Protein AF-A0A2E7EDQ2-F1 (afdb_monomer_lite)

Structure (mmCIF, N/CA/C/O backbone):
data_AF-A0A2E7EDQ2-F1
#
_entry.id   AF-A0A2E7EDQ2-F1
#
loop_
_atom_site.group_PDB
_atom_site.id
_atom_site.type_symbol
_atom_site.label_atom_id
_atom_site.label_alt_id
_atom_site.label_comp_id
_atom_site.label_asym_id
_atom_site.label_entity_id
_atom_site.label_seq_id
_atom_site.pdbx_PDB_ins_code
_atom_site.Cartn_x
_atom_site.Cartn_y
_atom_site.Cartn_z
_atom_site.occupancy
_atom_site.B_iso_or_equiv
_atom_site.auth_seq_id
_atom_site.auth_comp_id
_atom_site.auth_asym_id
_atom_site.auth_atom_id
_atom_site.pdbx_PDB_model_num
ATOM 1 N N . MET A 1 1 ? 0.130 -4.127 -30.422 1.00 39.84 1 MET A N 1
ATOM 2 C CA . MET A 1 1 ? -0.597 -5.068 -29.544 1.00 39.84 1 MET A CA 1
ATOM 3 C C . MET A 1 1 ? -0.584 -4.460 -28.140 1.00 39.84 1 MET A C 1
ATOM 5 O O . MET A 1 1 ? -0.046 -5.067 -27.242 1.00 39.84 1 MET A O 1
ATOM 9 N N . ASP A 1 2 ? -1.095 -3.245 -27.905 1.00 38.38 2 ASP A N 1
ATOM 10 C CA . ASP A 1 2 ? -0.454 -2.428 -26.844 1.00 38.38 2 ASP A CA 1
ATOM 11 C C . ASP A 1 2 ? -1.424 -1.811 -25.832 1.00 38.38 2 ASP A C 1
ATOM 13 O O . ASP A 1 2 ? -1.258 -0.671 -25.424 1.00 38.38 2 ASP A O 1
ATOM 17 N N . ASN A 1 3 ? -2.432 -2.569 -25.394 1.00 44.88 3 ASN A N 1
ATOM 18 C CA . ASN A 1 3 ? -3.259 -2.176 -24.244 1.00 44.88 3 ASN A CA 1
ATOM 19 C C . ASN A 1 3 ? -2.978 -3.065 -23.025 1.00 44.88 3 ASN A C 1
ATOM 21 O O . ASN A 1 3 ? -3.905 -3.479 -22.331 1.00 44.88 3 ASN A O 1
ATOM 25 N N . VAL A 1 4 ? -1.707 -3.397 -22.785 1.00 58.19 4 VAL A N 1
ATOM 26 C CA . VAL A 1 4 ? -1.287 -4.082 -21.558 1.00 58.19 4 VAL A CA 1
ATOM 27 C C . VAL A 1 4 ? -0.674 -3.036 -20.643 1.00 58.19 4 VAL A C 1
ATOM 29 O O . VAL A 1 4 ? 0.307 -2.391 -20.996 1.00 58.19 4 VAL A O 1
ATOM 32 N N . SER A 1 5 ? -1.273 -2.852 -19.473 1.00 61.97 5 SER A N 1
ATOM 33 C CA . SER A 1 5 ? -0.641 -2.112 -18.386 1.00 61.97 5 SER A CA 1
ATOM 34 C C . SER A 1 5 ? -0.244 -3.096 -17.301 1.00 61.97 5 SER A C 1
ATOM 36 O O . SER A 1 5 ? -0.998 -4.033 -17.014 1.00 61.97 5 SER A O 1
ATOM 38 N N . ALA A 1 6 ? 0.948 -2.896 -16.749 1.00 66.25 6 ALA A N 1
ATOM 39 C CA . ALA A 1 6 ? 1.543 -3.781 -15.770 1.00 66.25 6 ALA A CA 1
ATOM 40 C C . ALA A 1 6 ? 1.902 -3.029 -14.485 1.00 66.25 6 ALA A C 1
ATOM 42 O O . ALA A 1 6 ? 2.270 -1.856 -14.525 1.00 66.25 6 ALA A O 1
ATOM 43 N N . GLY A 1 7 ? 1.781 -3.726 -13.361 1.00 68.12 7 GLY A N 1
ATOM 44 C CA . GLY A 1 7 ? 2.287 -3.326 -12.056 1.00 68.12 7 GLY A CA 1
ATOM 45 C C . GLY A 1 7 ? 3.075 -4.481 -11.451 1.00 68.12 7 GLY A C 1
ATOM 46 O O . GLY A 1 7 ? 2.777 -5.647 -11.714 1.00 68.12 7 GLY A O 1
ATOM 47 N N . CYS A 1 8 ? 4.087 -4.164 -10.659 1.00 69.81 8 CYS A N 1
ATOM 48 C CA . CYS A 1 8 ? 4.994 -5.148 -10.088 1.00 69.81 8 CYS A CA 1
ATOM 49 C C . CYS A 1 8 ? 5.431 -4.730 -8.687 1.00 69.81 8 CYS A C 1
ATOM 51 O O . CYS A 1 8 ? 5.572 -3.539 -8.414 1.00 69.81 8 CYS A O 1
ATOM 53 N N . ASP A 1 9 ? 5.664 -5.717 -7.831 1.00 71.94 9 ASP A N 1
ATOM 54 C CA . ASP A 1 9 ? 6.165 -5.529 -6.470 1.00 71.94 9 ASP A CA 1
ATOM 55 C C . ASP A 1 9 ? 7.165 -6.638 -6.134 1.00 71.94 9 ASP A C 1
ATOM 57 O O . ASP A 1 9 ? 6.968 -7.791 -6.525 1.00 71.94 9 ASP A O 1
ATOM 61 N N . SER A 1 10 ? 8.244 -6.289 -5.438 1.00 66.69 10 SER A N 1
ATOM 62 C CA . SER A 1 10 ? 9.237 -7.253 -4.955 1.00 66.69 10 SER A CA 1
ATOM 63 C C . SER A 1 10 ? 8.867 -7.740 -3.558 1.00 66.69 10 SER A C 1
ATOM 65 O O . SER A 1 10 ? 8.289 -6.989 -2.772 1.00 66.69 10 SER A O 1
ATOM 67 N N . GLN A 1 11 ? 9.275 -8.954 -3.195 1.00 70.81 11 GLN A N 1
ATOM 68 C CA . GLN A 1 11 ? 9.081 -9.455 -1.833 1.00 70.81 11 GLN A CA 1
ATOM 69 C C . GLN A 1 11 ? 9.739 -8.599 -0.732 1.00 70.81 11 GLN A C 1
ATOM 71 O O . GLN A 1 11 ? 10.487 -7.640 -0.955 1.00 70.81 11 GLN A O 1
ATOM 76 N N . TRP A 1 12 ? 9.401 -8.927 0.513 1.00 72.94 12 TRP A N 1
ATOM 77 C CA . TRP A 1 12 ? 10.099 -8.415 1.681 1.00 72.94 12 TRP A CA 1
ATOM 78 C C . TRP A 1 12 ? 11.512 -8.987 1.762 1.00 72.94 12 TRP A C 1
ATOM 80 O O . TRP A 1 12 ? 11.703 -10.174 1.513 1.00 72.94 12 TRP A O 1
ATOM 90 N N . SER A 1 13 ? 12.470 -8.151 2.163 1.00 67.31 13 SER A N 1
ATOM 91 C CA . SER A 1 13 ? 13.864 -8.549 2.342 1.00 67.31 13 SER A CA 1
ATOM 92 C C . SER A 1 13 ? 14.404 -8.025 3.669 1.00 67.31 13 SER A C 1
ATOM 94 O O . SER A 1 13 ? 13.994 -6.959 4.132 1.00 67.31 13 SER A O 1
ATOM 96 N N . ASP A 1 14 ? 15.317 -8.767 4.294 1.00 67.12 14 ASP A N 1
ATOM 97 C CA . ASP A 1 14 ? 16.007 -8.324 5.501 1.00 67.12 14 ASP A CA 1
ATOM 98 C C . ASP A 1 14 ? 17.109 -7.274 5.216 1.00 67.12 14 ASP A C 1
ATOM 100 O O . ASP A 1 14 ? 17.300 -6.833 4.082 1.00 67.12 14 ASP A O 1
ATOM 104 N N . VAL A 1 15 ? 17.841 -6.836 6.252 1.00 61.94 15 VAL A N 1
ATOM 105 C CA . VAL A 1 15 ? 18.931 -5.843 6.107 1.00 61.94 15 VAL A CA 1
ATOM 106 C C . VAL A 1 15 ? 20.093 -6.344 5.249 1.00 61.94 15 VAL A C 1
ATOM 108 O O . VAL A 1 15 ? 20.904 -5.543 4.792 1.00 61.94 15 VAL A O 1
ATOM 111 N N . GLU A 1 16 ? 20.191 -7.659 5.060 1.00 63.66 16 GLU A N 1
ATOM 112 C CA . GLU A 1 16 ? 21.197 -8.327 4.239 1.00 63.66 16 GLU A CA 1
ATOM 113 C C . GLU A 1 16 ? 20.655 -8.654 2.835 1.00 63.66 16 GLU A C 1
ATOM 115 O O . GLU A 1 16 ? 21.359 -9.285 2.047 1.00 63.66 16 GLU A O 1
ATOM 120 N N . GLY A 1 17 ? 19.419 -8.243 2.518 1.00 62.56 17 GLY A N 1
ATOM 121 C CA . GLY A 1 17 ? 18.758 -8.499 1.238 1.00 62.56 17 GLY A CA 1
ATOM 122 C C . GLY A 1 17 ? 18.129 -9.892 1.118 1.00 62.56 17 GLY A C 1
ATOM 123 O O . GLY A 1 17 ? 17.744 -10.290 0.019 1.00 62.56 17 GLY A O 1
ATOM 124 N N . LYS A 1 18 ? 18.013 -10.665 2.209 1.00 67.88 18 LYS A N 1
ATOM 125 C CA . LYS A 1 18 ? 17.436 -12.020 2.157 1.00 67.88 18 LYS A CA 1
ATOM 126 C C . LYS A 1 18 ? 15.908 -11.980 2.181 1.00 67.88 18 LYS A C 1
ATOM 128 O O . LYS A 1 18 ? 15.366 -11.273 3.029 1.00 67.88 18 LYS A O 1
ATOM 133 N N . PRO A 1 19 ? 15.213 -12.774 1.345 1.00 69.31 19 PRO A N 1
ATOM 134 C CA . PRO A 1 19 ? 13.755 -12.838 1.351 1.00 69.31 19 PRO A CA 1
ATOM 135 C C . PRO A 1 19 ? 13.188 -13.228 2.719 1.00 69.31 19 PRO A C 1
ATOM 137 O O . PRO A 1 19 ? 13.702 -14.135 3.379 1.00 69.31 19 PRO A O 1
ATOM 140 N N . ILE A 1 20 ? 12.105 -12.565 3.119 1.00 71.94 20 ILE A N 1
ATOM 141 C CA . ILE A 1 20 ? 11.327 -12.891 4.318 1.00 71.94 20 ILE A CA 1
ATOM 142 C C . ILE A 1 20 ? 9.830 -12.916 3.988 1.00 71.94 20 ILE A C 1
ATOM 144 O O . ILE A 1 20 ? 9.362 -12.202 3.105 1.00 71.94 20 ILE A O 1
ATOM 148 N N . GLU A 1 21 ? 9.064 -13.702 4.741 1.00 73.69 21 GLU A N 1
ATOM 149 C CA . GLU A 1 21 ? 7.603 -13.775 4.625 1.00 73.69 21 GLU A CA 1
ATOM 150 C C . GLU A 1 21 ? 6.960 -13.191 5.889 1.00 73.69 21 GLU A C 1
ATOM 152 O O . GLU A 1 21 ? 6.765 -13.906 6.878 1.00 73.69 21 GLU A O 1
ATOM 157 N N . PRO A 1 22 ? 6.669 -11.880 5.928 1.00 73.81 22 PRO A N 1
ATOM 158 C CA . PRO A 1 22 ? 5.951 -11.317 7.053 1.00 73.81 22 PRO A CA 1
ATOM 159 C C . PRO A 1 22 ? 4.460 -11.664 6.973 1.00 73.81 22 PRO A C 1
ATOM 161 O O . PRO A 1 22 ? 3.938 -11.967 5.900 1.00 73.81 22 PRO A O 1
ATOM 164 N N . PRO A 1 23 ? 3.736 -11.547 8.098 1.00 77.00 23 PRO A N 1
ATOM 165 C CA . PRO A 1 23 ? 2.313 -11.867 8.147 1.00 77.00 23 PRO A CA 1
ATOM 166 C C . PRO A 1 23 ? 1.434 -11.004 7.234 1.00 77.00 23 PRO A C 1
ATOM 168 O O . PRO A 1 23 ? 0.366 -11.448 6.836 1.00 77.00 23 PRO A O 1
ATOM 171 N N . ILE A 1 24 ? 1.862 -9.775 6.918 1.00 84.38 24 ILE A N 1
ATOM 172 C CA . ILE A 1 24 ? 1.136 -8.844 6.044 1.00 84.38 24 ILE A CA 1
ATOM 173 C C . ILE A 1 24 ? 2.003 -8.485 4.832 1.00 84.38 24 ILE A C 1
ATOM 175 O O . ILE A 1 24 ? 3.150 -8.058 4.969 1.00 84.38 24 ILE A O 1
ATOM 179 N N . ASN A 1 25 ? 1.445 -8.634 3.630 1.00 82.06 25 ASN A N 1
ATOM 180 C CA . ASN A 1 25 ? 2.138 -8.363 2.368 1.00 82.06 25 ASN A CA 1
ATOM 181 C C . ASN A 1 25 ? 2.344 -6.855 2.102 1.00 82.06 25 ASN A C 1
ATOM 183 O O . ASN A 1 25 ? 1.566 -6.020 2.568 1.00 82.06 25 ASN A O 1
ATOM 187 N N . LYS A 1 26 ? 3.338 -6.505 1.261 1.00 81.06 26 LYS A N 1
ATOM 188 C CA . LYS A 1 26 ? 3.565 -5.137 0.719 1.00 81.06 26 LYS A CA 1
ATOM 189 C C . LYS A 1 26 ? 2.512 -4.697 -0.299 1.00 81.06 26 LYS A C 1
ATOM 191 O O . LYS A 1 26 ? 2.636 -3.647 -0.922 1.00 81.06 26 LYS A O 1
ATOM 196 N N . TYR A 1 27 ? 1.448 -5.465 -0.465 1.00 87.31 27 TYR A N 1
ATOM 197 C CA . TYR A 1 27 ? 0.351 -5.124 -1.344 1.00 87.31 27 TYR A CA 1
ATOM 198 C C . TYR A 1 27 ? -0.984 -5.437 -0.683 1.00 87.31 27 TYR A C 1
ATOM 200 O O . TYR A 1 27 ? -1.097 -6.324 0.161 1.00 87.31 27 TYR A O 1
ATOM 208 N N . LEU A 1 28 ? -2.009 -4.718 -1.122 1.00 89.56 28 LEU A N 1
ATOM 209 C CA . LEU A 1 28 ? -3.400 -4.991 -0.804 1.00 89.56 28 LEU A CA 1
ATOM 210 C C . LEU A 1 28 ? -4.148 -5.188 -2.117 1.00 89.56 28 LEU A C 1
ATOM 212 O O . LEU A 1 28 ? -4.418 -4.223 -2.837 1.00 89.56 28 LEU A O 1
ATOM 216 N N . PHE A 1 29 ? -4.456 -6.443 -2.435 1.00 88.75 29 PHE A N 1
ATOM 217 C CA . PHE A 1 29 ? -5.255 -6.798 -3.599 1.00 88.75 29 PHE A CA 1
ATOM 218 C C . PHE A 1 29 ? -6.689 -7.085 -3.163 1.00 88.75 29 PHE A C 1
ATOM 220 O O . PHE A 1 29 ? -6.936 -7.944 -2.327 1.00 88.75 29 PHE A O 1
ATOM 227 N N . ILE A 1 30 ? -7.631 -6.326 -3.704 1.00 86.25 30 ILE A N 1
ATOM 228 C CA . ILE A 1 30 ? -9.063 -6.455 -3.455 1.00 86.25 30 ILE A CA 1
ATOM 229 C C . ILE A 1 30 ? -9.688 -6.720 -4.820 1.00 86.25 30 ILE A C 1
ATOM 231 O O . ILE A 1 30 ? -9.829 -5.796 -5.620 1.00 86.25 30 ILE A O 1
ATOM 235 N N . ASP A 1 31 ? -10.023 -7.972 -5.113 1.00 78.19 31 ASP A N 1
ATOM 236 C CA . ASP A 1 31 ? -10.634 -8.371 -6.387 1.00 78.19 31 ASP A CA 1
ATOM 237 C C . ASP A 1 31 ? -12.174 -8.400 -6.354 1.00 78.19 31 ASP A C 1
ATOM 239 O O . ASP A 1 31 ? -12.811 -8.472 -7.407 1.00 78.19 31 ASP A O 1
ATOM 243 N N . GLY A 1 32 ? -12.785 -8.260 -5.173 1.00 66.50 32 GLY A N 1
ATOM 244 C CA . GLY A 1 32 ? -14.233 -8.285 -4.997 1.00 66.50 32 GLY A CA 1
ATOM 245 C C . GLY A 1 32 ? -14.702 -7.912 -3.588 1.00 66.50 32 GLY A C 1
ATOM 246 O O . GLY A 1 32 ? -13.992 -7.268 -2.816 1.00 66.50 32 GLY A O 1
ATOM 247 N N . PHE A 1 33 ? -15.943 -8.289 -3.269 1.00 55.94 33 PHE A N 1
ATOM 248 C CA . PHE A 1 33 ? -16.515 -8.108 -1.935 1.00 55.94 33 PHE A CA 1
ATOM 249 C C . PHE A 1 33 ? -15.942 -9.146 -0.972 1.00 55.94 33 PHE A C 1
ATOM 251 O O . PHE A 1 33 ? -16.135 -10.340 -1.177 1.00 55.94 33 PHE A O 1
ATOM 258 N N . VAL A 1 34 ? -15.327 -8.683 0.110 1.00 54.81 34 VAL A N 1
ATOM 259 C CA . VAL A 1 34 ? -15.143 -9.489 1.323 1.00 54.81 34 VAL A CA 1
ATOM 260 C C . VAL A 1 34 ? -16.394 -9.297 2.177 1.00 54.81 34 VAL A C 1
ATOM 262 O O . VAL A 1 34 ? -16.913 -8.179 2.252 1.00 54.81 34 VAL A O 1
ATOM 265 N N . ASP A 1 35 ? -16.932 -10.363 2.767 1.00 48.06 35 ASP A N 1
ATOM 266 C CA . ASP A 1 35 ? -18.237 -10.335 3.437 1.00 48.06 35 ASP A CA 1
ATOM 267 C C . ASP A 1 35 ? -18.302 -9.237 4.519 1.00 48.06 35 ASP A C 1
ATOM 269 O O . ASP A 1 35 ? -17.649 -9.281 5.559 1.00 48.06 35 ASP A O 1
ATOM 273 N N . GLY A 1 36 ? -19.102 -8.198 4.253 1.00 55.38 36 GLY A N 1
ATOM 274 C CA . GLY A 1 36 ? -19.258 -7.025 5.123 1.00 55.38 36 GLY A CA 1
ATOM 275 C C . GLY A 1 36 ? -18.341 -5.831 4.825 1.00 55.38 36 GLY A C 1
ATOM 276 O O . GLY A 1 36 ? -18.604 -4.741 5.339 1.00 55.38 36 GLY A O 1
ATOM 277 N N . LEU A 1 37 ? -17.345 -5.976 3.948 1.00 59.75 37 LEU A N 1
ATOM 278 C CA . LEU A 1 37 ? -16.434 -4.912 3.517 1.00 59.75 37 LEU A CA 1
ATOM 279 C C . LEU A 1 37 ? -16.800 -4.405 2.123 1.00 59.75 37 LEU A C 1
ATOM 281 O O . LEU A 1 37 ? -16.668 -5.074 1.102 1.00 59.75 37 LEU A O 1
ATOM 285 N N . LYS A 1 38 ? -17.274 -3.163 2.089 1.00 60.94 38 LYS A N 1
ATOM 286 C CA . LYS A 1 38 ? -17.756 -2.481 0.886 1.00 60.94 38 LYS A CA 1
ATOM 287 C C . LYS A 1 38 ? -16.675 -1.554 0.314 1.00 60.94 38 LYS A C 1
ATOM 289 O O . LYS A 1 38 ? -16.749 -0.341 0.473 1.00 60.94 38 LYS A O 1
ATOM 294 N N . VAL A 1 39 ? -15.655 -2.129 -0.316 1.00 71.25 39 VAL A N 1
ATOM 295 C CA . VAL A 1 39 ? -14.507 -1.414 -0.913 1.00 71.25 39 VAL A CA 1
ATOM 296 C C . VAL A 1 39 ? -14.492 -1.567 -2.439 1.00 71.25 39 VAL A C 1
ATOM 298 O O . VAL A 1 39 ? -15.027 -2.539 -2.964 1.00 71.25 39 VAL A O 1
ATOM 301 N N . LEU A 1 40 ? -13.926 -0.592 -3.169 1.00 76.62 40 LEU A N 1
ATOM 302 C CA . LEU A 1 40 ? -13.732 -0.740 -4.621 1.00 76.62 40 LEU A CA 1
ATOM 303 C C . LEU A 1 40 ? -12.682 -1.825 -4.894 1.00 76.62 40 LEU A C 1
ATOM 305 O O . LEU A 1 40 ? -11.664 -1.830 -4.193 1.00 76.62 40 LEU A O 1
ATOM 309 N N . PRO A 1 41 ? -12.863 -2.650 -5.942 1.00 82.81 41 PRO A N 1
ATOM 310 C CA . PRO A 1 41 ? -11.805 -3.515 -6.433 1.00 82.81 41 PRO A CA 1
ATOM 311 C C . PRO A 1 41 ? -10.563 -2.696 -6.791 1.00 82.81 41 PRO A C 1
ATOM 313 O O . PRO A 1 41 ? -10.609 -1.772 -7.615 1.00 82.81 41 PRO A O 1
ATOM 316 N N . SER A 1 42 ? -9.448 -3.006 -6.144 1.00 87.38 42 SER A N 1
ATOM 317 C CA . SER A 1 42 ? -8.214 -2.234 -6.249 1.00 87.38 42 SER A CA 1
ATOM 318 C C . SER A 1 42 ? -6.992 -3.097 -5.994 1.00 87.38 42 SER A C 1
ATOM 320 O O . SER A 1 42 ? -7.038 -3.996 -5.160 1.00 87.38 42 SER A O 1
ATOM 322 N N . LEU A 1 43 ? -5.883 -2.754 -6.634 1.00 88.31 43 LEU A N 1
ATOM 323 C CA . LEU A 1 43 ? -4.556 -3.210 -6.247 1.00 88.31 43 LEU A CA 1
ATOM 324 C C . LEU A 1 43 ? -3.784 -2.017 -5.695 1.00 88.31 43 LEU A C 1
ATOM 326 O O . LEU A 1 43 ? -3.581 -1.051 -6.423 1.00 88.31 43 LEU A O 1
ATOM 330 N N . THR A 1 44 ? -3.341 -2.088 -4.445 1.00 89.25 44 THR A N 1
ATOM 331 C CA . THR A 1 44 ? -2.409 -1.106 -3.884 1.00 89.25 44 THR A CA 1
ATOM 332 C C . THR A 1 44 ? -1.065 -1.765 -3.631 1.00 89.25 44 THR A C 1
ATOM 334 O O . THR A 1 44 ? -1.018 -2.782 -2.947 1.00 89.25 44 THR A O 1
ATOM 337 N N . LEU A 1 45 ? 0.004 -1.189 -4.173 1.00 87.31 45 LEU A N 1
ATOM 338 C CA . LEU A 1 45 ? 1.390 -1.592 -3.942 1.00 87.31 45 LEU A CA 1
ATOM 339 C C . LEU A 1 45 ? 2.043 -0.559 -3.024 1.00 87.31 45 LEU A C 1
ATOM 341 O O . LEU A 1 45 ? 1.877 0.643 -3.252 1.00 87.31 45 LEU A O 1
ATOM 345 N N . TYR A 1 46 ? 2.750 -1.020 -1.997 1.00 85.19 46 TYR A N 1
ATOM 346 C CA . TYR A 1 46 ? 3.323 -0.185 -0.947 1.00 85.19 46 TYR A CA 1
ATOM 347 C C . TYR A 1 46 ? 4.853 -0.253 -0.925 1.00 85.19 46 TYR A C 1
ATOM 349 O O . TYR A 1 46 ? 5.452 -1.285 -1.198 1.00 85.19 46 TYR A O 1
ATOM 357 N N . SER A 1 47 ? 5.476 0.844 -0.503 1.00 78.50 47 SER A N 1
ATOM 358 C CA . SER A 1 47 ? 6.885 0.929 -0.110 1.00 78.50 47 SER A CA 1
ATOM 359 C C . SER A 1 47 ? 6.986 1.756 1.171 1.00 78.50 47 SER A C 1
ATOM 361 O O . SER A 1 47 ? 6.189 2.675 1.363 1.00 78.50 47 SER A O 1
ATOM 363 N N . GLY A 1 48 ? 7.958 1.469 2.036 1.00 76.31 48 GLY A N 1
ATOM 364 C CA . GLY A 1 48 ? 8.125 2.155 3.322 1.00 76.31 48 GLY A CA 1
ATOM 365 C C . GLY A 1 48 ? 7.871 1.250 4.526 1.00 76.31 48 GLY A C 1
ATOM 366 O O . GLY A 1 48 ? 7.749 0.041 4.375 1.00 76.31 48 GLY A O 1
ATOM 367 N N . ASP A 1 49 ? 7.813 1.811 5.730 1.00 77.44 49 ASP A N 1
ATOM 368 C CA . ASP A 1 49 ? 7.855 1.061 6.992 1.00 77.44 49 ASP A CA 1
ATOM 369 C C . ASP A 1 49 ? 6.704 0.047 7.131 1.00 77.44 49 ASP A C 1
ATOM 371 O O . ASP A 1 49 ? 5.535 0.372 6.911 1.00 77.44 49 ASP A O 1
ATOM 375 N N . TYR A 1 50 ? 7.018 -1.181 7.570 1.00 79.06 50 TYR A N 1
ATOM 376 C CA . TYR A 1 50 ? 6.029 -2.258 7.748 1.00 79.06 50 TYR A CA 1
ATOM 377 C C . TYR A 1 50 ? 4.812 -1.821 8.561 1.00 79.06 50 TYR A C 1
ATOM 379 O O . TYR A 1 50 ? 3.671 -2.025 8.151 1.00 79.06 50 TYR A O 1
ATOM 387 N N . GLU A 1 51 ? 5.040 -1.178 9.701 1.00 81.38 51 GLU A N 1
ATOM 388 C CA . GLU A 1 51 ? 3.959 -0.793 10.604 1.00 81.38 51 GLU A CA 1
ATOM 389 C C . GLU A 1 51 ? 3.100 0.330 9.992 1.00 81.38 51 GLU A C 1
ATOM 391 O O . GLU A 1 51 ? 1.884 0.322 10.173 1.00 81.38 51 GLU A O 1
ATOM 396 N N . GLN A 1 52 ? 3.673 1.222 9.170 1.00 82.25 52 GLN A N 1
ATOM 397 C CA . GLN A 1 52 ? 2.904 2.205 8.392 1.00 82.25 52 GLN A CA 1
ATOM 398 C C . GLN A 1 52 ? 2.040 1.549 7.317 1.00 82.25 52 GLN A C 1
ATOM 400 O O . GLN A 1 52 ? 0.872 1.914 7.155 1.00 82.25 52 GLN A O 1
ATOM 405 N N . ILE A 1 53 ? 2.583 0.550 6.617 1.00 86.94 53 ILE A N 1
ATOM 406 C CA . ILE A 1 53 ? 1.836 -0.233 5.629 1.00 86.94 53 ILE A CA 1
ATOM 407 C C . ILE A 1 53 ? 0.652 -0.932 6.306 1.00 86.94 53 ILE A C 1
ATOM 409 O O . ILE A 1 53 ? -0.475 -0.819 5.823 1.00 86.94 53 ILE A O 1
ATOM 413 N N . VAL A 1 54 ? 0.870 -1.574 7.459 1.00 88.62 54 VAL A N 1
ATOM 414 C CA . VAL A 1 54 ? -0.194 -2.214 8.251 1.00 88.62 54 VAL A CA 1
ATOM 415 C C . VAL A 1 54 ? -1.265 -1.198 8.660 1.00 88.62 54 VAL A C 1
ATOM 417 O O . VAL A 1 54 ? -2.450 -1.439 8.426 1.00 88.62 54 VAL A O 1
ATOM 420 N N . LEU A 1 55 ? -0.879 -0.040 9.211 1.00 88.06 55 LEU A N 1
ATOM 421 C CA . LEU A 1 55 ? -1.826 1.009 9.616 1.00 88.06 55 LEU A CA 1
ATOM 422 C C . LEU A 1 55 ? -2.649 1.538 8.435 1.00 88.06 55 LEU A C 1
ATOM 424 O O . LEU A 1 55 ? -3.865 1.721 8.558 1.00 88.06 55 LEU A O 1
ATOM 428 N N . HIS A 1 56 ? -2.014 1.763 7.285 1.00 89.19 56 HIS A N 1
ATOM 429 C CA . HIS A 1 56 ? -2.706 2.241 6.095 1.00 89.19 56 HIS A CA 1
ATOM 430 C C . HIS A 1 56 ? -3.647 1.172 5.518 1.00 89.19 56 HIS A C 1
ATOM 432 O O . HIS A 1 56 ? -4.804 1.473 5.216 1.00 89.19 56 HIS A O 1
ATOM 438 N N . GLN A 1 57 ? -3.214 -0.089 5.416 1.00 90.25 57 GLN A N 1
ATOM 439 C CA . GLN A 1 57 ? -4.085 -1.192 4.990 1.00 90.25 57 GLN A CA 1
ATOM 440 C C . GLN A 1 57 ? -5.281 -1.362 5.938 1.00 90.25 57 GLN A C 1
ATOM 442 O O . GLN A 1 57 ? -6.412 -1.535 5.479 1.00 90.25 57 GLN A O 1
ATOM 447 N N . ALA A 1 58 ? -5.075 -1.232 7.251 1.00 89.12 58 ALA A N 1
ATOM 448 C CA . ALA A 1 58 ? -6.139 -1.288 8.251 1.00 89.12 58 ALA A CA 1
ATOM 449 C C . ALA A 1 58 ? -7.147 -0.133 8.120 1.00 89.12 58 ALA A C 1
ATOM 451 O O . ALA A 1 58 ? -8.346 -0.322 8.333 1.00 89.12 58 ALA A O 1
ATOM 452 N N . MET A 1 59 ? -6.697 1.063 7.729 1.00 88.19 59 MET A N 1
ATOM 453 C CA . MET A 1 59 ? -7.587 2.183 7.404 1.00 88.19 59 MET A CA 1
ATOM 454 C C . MET A 1 59 ? -8.407 1.907 6.134 1.00 88.19 59 MET A C 1
ATOM 456 O O . MET A 1 59 ? -9.623 2.125 6.125 1.00 88.19 59 MET A O 1
ATOM 460 N N . VAL A 1 60 ? -7.759 1.433 5.064 1.00 85.94 60 VAL A N 1
ATOM 461 C CA . VAL A 1 60 ? -8.400 1.148 3.765 1.00 85.94 60 VAL A CA 1
ATOM 462 C C . VAL A 1 60 ? -9.453 0.047 3.893 1.00 85.94 60 VAL A C 1
ATOM 464 O O . VAL A 1 60 ? -10.518 0.124 3.279 1.00 85.94 60 VAL A O 1
ATOM 467 N N . THR A 1 61 ? -9.173 -0.958 4.719 1.00 83.94 61 THR A N 1
ATOM 468 C CA . THR A 1 61 ? -10.074 -2.081 5.007 1.00 83.94 61 THR A CA 1
ATOM 469 C C . THR A 1 61 ? -11.063 -1.785 6.139 1.00 83.94 61 THR A C 1
ATOM 471 O O . THR A 1 61 ? -11.883 -2.627 6.471 1.00 83.94 61 THR A O 1
ATOM 474 N N . GLY A 1 62 ? -11.049 -0.585 6.729 1.00 80.00 62 GLY A N 1
ATOM 475 C CA . GLY A 1 62 ? -12.040 -0.166 7.726 1.00 80.00 62 GLY A CA 1
ATOM 476 C C . GLY A 1 62 ? -11.886 -0.782 9.122 1.00 80.00 62 GLY A C 1
ATOM 477 O O . GLY A 1 62 ? -12.774 -0.594 9.956 1.00 80.00 62 GLY A O 1
ATOM 478 N N . ILE A 1 63 ? -10.772 -1.465 9.404 1.00 84.50 63 ILE A N 1
ATOM 479 C CA . ILE A 1 63 ? -10.384 -1.886 10.761 1.00 84.50 63 ILE A CA 1
ATOM 480 C C . ILE A 1 63 ? -10.132 -0.650 11.632 1.00 84.50 63 ILE A C 1
ATOM 482 O O . ILE A 1 63 ? -10.598 -0.586 12.772 1.00 84.50 63 ILE A O 1
ATOM 486 N N . LEU A 1 64 ? -9.436 0.343 11.070 1.00 84.38 64 LEU A N 1
ATOM 487 C CA . LEU A 1 64 ? -9.240 1.657 11.673 1.00 84.38 64 LEU A CA 1
ATOM 488 C C . LEU A 1 64 ? -10.174 2.686 11.042 1.00 84.38 64 LEU A C 1
ATOM 490 O O . LEU A 1 64 ? -10.337 2.771 9.822 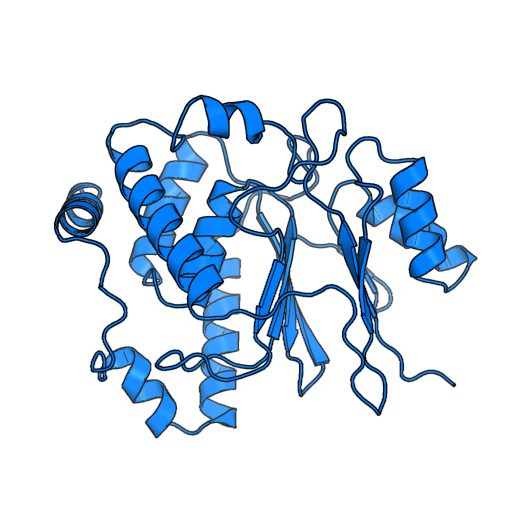1.00 84.38 64 LEU A O 1
ATOM 494 N N . THR A 1 65 ? -10.739 3.552 11.877 1.00 82.25 65 THR A N 1
ATOM 495 C CA . THR A 1 65 ? -11.314 4.806 11.395 1.00 82.25 65 THR A CA 1
ATOM 496 C C . THR A 1 65 ? -10.205 5.766 10.967 1.00 82.25 65 THR A C 1
ATOM 498 O O . THR A 1 65 ? -9.075 5.709 11.451 1.00 82.25 65 THR A O 1
ATOM 501 N N . LEU A 1 66 ? -10.552 6.734 10.115 1.00 82.12 66 LEU A N 1
ATOM 502 C CA . LEU A 1 66 ? -9.621 7.783 9.694 1.00 82.12 66 LEU A CA 1
ATOM 503 C C . LEU A 1 66 ? -9.019 8.541 10.890 1.00 82.12 66 LEU A C 1
ATOM 505 O O . LEU A 1 66 ? -7.843 8.885 10.882 1.00 82.12 66 LEU A O 1
ATOM 509 N N . SER A 1 67 ? -9.817 8.791 11.935 1.00 81.81 67 SER A N 1
ATOM 510 C CA . SER A 1 67 ? -9.333 9.478 13.135 1.00 81.81 67 SER A CA 1
ATOM 511 C C . SER A 1 67 ? -8.358 8.630 13.949 1.00 81.81 67 SER A C 1
ATOM 513 O O . SER A 1 67 ? -7.479 9.204 14.585 1.00 81.81 67 SER A O 1
ATOM 515 N N . GLU A 1 68 ? -8.534 7.310 13.994 1.00 85.44 68 GLU A N 1
ATOM 516 C CA . GLU A 1 68 ? -7.625 6.406 14.710 1.00 85.44 68 GLU A CA 1
ATOM 517 C C . GLU A 1 68 ? -6.310 6.264 13.947 1.00 85.44 68 GLU A C 1
ATOM 519 O O . GLU A 1 68 ? -5.249 6.422 14.545 1.00 85.44 68 GLU A O 1
ATOM 524 N N . TYR A 1 69 ? -6.386 6.092 12.625 1.00 86.81 69 TYR A N 1
ATOM 525 C CA . TYR A 1 69 ? -5.219 6.088 11.745 1.00 86.81 69 TYR A CA 1
ATOM 526 C C . TYR A 1 69 ? -4.362 7.350 11.928 1.00 86.81 69 TYR A C 1
ATOM 528 O O . TYR A 1 69 ? -3.185 7.237 12.258 1.00 86.81 69 TYR A O 1
ATOM 536 N N . LYS A 1 70 ? -4.965 8.549 11.844 1.00 82.56 70 LYS A N 1
ATOM 537 C CA . LYS A 1 70 ? -4.247 9.825 12.037 1.00 82.56 70 LYS A CA 1
ATOM 538 C C . LYS A 1 70 ? -3.514 9.918 13.381 1.00 82.56 70 LYS A C 1
ATOM 540 O O . LYS A 1 70 ? -2.457 10.529 13.467 1.00 82.56 70 LYS A O 1
ATOM 545 N N . LYS A 1 71 ? -4.089 9.362 14.451 1.00 83.00 71 LYS A N 1
ATOM 546 C CA . LYS A 1 71 ? -3.466 9.394 15.784 1.00 83.00 71 LYS A CA 1
ATOM 547 C C . LYS A 1 71 ? -2.265 8.460 15.870 1.00 83.00 71 LYS A C 1
ATOM 549 O O . LYS A 1 71 ? -1.242 8.849 16.422 1.00 83.00 71 LYS A O 1
ATOM 554 N N . LEU A 1 72 ? -2.413 7.235 15.370 1.00 83.12 72 LEU A N 1
ATOM 555 C CA . LEU A 1 72 ? -1.363 6.218 15.417 1.00 83.12 72 LEU A CA 1
ATOM 556 C C . LEU A 1 72 ? -0.186 6.594 14.520 1.00 83.12 72 LEU A C 1
ATOM 558 O O . LEU A 1 72 ? 0.958 6.453 14.939 1.00 83.12 72 LEU A O 1
ATOM 562 N N . GLU A 1 73 ? -0.465 7.145 13.340 1.00 79.62 73 GLU A N 1
ATOM 563 C CA . GLU A 1 73 ? 0.568 7.654 12.442 1.00 79.62 73 GLU A CA 1
ATOM 564 C C . GLU A 1 73 ? 1.370 8.785 13.099 1.00 79.62 73 GLU A C 1
ATOM 566 O O . GLU A 1 73 ? 2.590 8.698 13.133 1.00 79.62 73 GLU A O 1
ATOM 571 N N . LEU A 1 74 ? 0.718 9.752 13.759 1.00 77.75 74 LEU A N 1
ATOM 572 C CA . LEU A 1 74 ? 1.421 10.836 14.456 1.00 77.75 74 LEU A CA 1
ATOM 573 C C . LEU A 1 74 ? 2.365 10.321 15.557 1.00 77.75 74 LEU A C 1
ATOM 575 O O . LEU A 1 74 ? 3.432 10.892 15.789 1.00 77.75 74 LEU A O 1
ATOM 579 N N . ILE A 1 75 ? 1.964 9.268 16.273 1.00 77.12 75 ILE A N 1
ATOM 580 C CA . ILE A 1 75 ? 2.804 8.628 17.297 1.00 77.12 75 ILE A CA 1
ATOM 581 C C . ILE A 1 75 ? 4.023 7.977 16.640 1.00 77.12 75 ILE A C 1
ATOM 583 O O . ILE A 1 75 ? 5.137 8.131 17.138 1.00 77.12 75 ILE A O 1
ATOM 587 N N . TYR A 1 76 ? 3.817 7.310 15.508 1.00 74.56 76 TYR A N 1
ATOM 588 C CA . TYR A 1 76 ? 4.872 6.664 14.736 1.00 74.56 76 TYR A CA 1
ATOM 589 C C . TYR A 1 76 ? 5.857 7.677 14.128 1.00 74.56 76 TYR A C 1
ATOM 591 O O . TYR A 1 76 ? 7.068 7.550 14.305 1.00 74.56 76 TYR A O 1
ATOM 599 N N . ALA A 1 77 ? 5.347 8.766 13.546 1.00 71.75 77 ALA A N 1
ATOM 600 C CA . ALA A 1 77 ? 6.145 9.865 13.012 1.00 71.75 77 ALA A CA 1
ATOM 601 C C . ALA A 1 77 ? 7.007 10.524 14.101 1.00 71.75 77 ALA A C 1
ATOM 603 O O . ALA A 1 77 ? 8.194 10.780 13.903 1.00 71.75 77 ALA A O 1
ATOM 604 N N . ARG A 1 78 ? 6.452 10.734 15.305 1.00 72.44 78 ARG A N 1
ATOM 605 C CA . ARG A 1 78 ? 7.210 11.245 16.467 1.00 72.44 78 ARG A CA 1
ATOM 606 C C . ARG A 1 78 ? 8.325 10.308 16.926 1.00 72.44 78 ARG A C 1
ATOM 608 O O . ARG A 1 78 ? 9.281 10.779 17.538 1.00 72.44 78 ARG A O 1
ATOM 615 N N . ALA A 1 79 ? 8.207 9.015 16.650 1.00 68.06 79 ALA A N 1
ATOM 616 C CA . ALA A 1 79 ? 9.242 8.030 16.923 1.00 68.06 79 ALA A CA 1
ATOM 617 C C . ALA A 1 79 ? 10.364 8.011 15.864 1.00 68.06 79 ALA A C 1
ATOM 619 O O . ALA A 1 79 ? 11.319 7.255 16.015 1.00 68.06 79 ALA A O 1
ATOM 620 N N . GLY A 1 80 ? 10.286 8.864 14.833 1.00 66.50 80 GLY A N 1
ATOM 621 C CA . GLY A 1 80 ? 11.274 8.945 13.755 1.00 66.50 80 GLY A CA 1
ATOM 622 C C . GLY A 1 80 ? 11.017 7.967 12.610 1.00 66.50 80 GLY A C 1
ATOM 623 O O . GLY A 1 80 ? 11.939 7.677 11.854 1.00 66.50 80 GLY A O 1
ATOM 624 N N . HIS A 1 81 ? 9.789 7.459 12.498 1.00 69.12 81 HIS A N 1
ATOM 625 C CA . HIS A 1 81 ? 9.378 6.532 11.453 1.00 69.12 81 HIS A CA 1
ATOM 626 C C . HIS A 1 81 ? 8.226 7.148 10.646 1.00 69.12 81 HIS A C 1
ATOM 628 O O . HIS A 1 81 ? 7.127 7.331 11.169 1.00 69.12 81 HIS A O 1
ATOM 634 N N . SER A 1 82 ? 8.477 7.535 9.396 1.00 63.72 82 SER A N 1
ATOM 635 C CA . SER A 1 82 ? 7.535 8.331 8.587 1.00 63.72 82 SER A CA 1
ATOM 636 C C . SER A 1 82 ? 7.543 7.966 7.103 1.00 63.72 82 SER A C 1
ATOM 638 O O . SER A 1 82 ? 7.087 8.761 6.286 1.00 63.72 82 SER A O 1
ATOM 640 N N . HIS A 1 83 ? 8.046 6.791 6.715 1.00 72.75 83 HIS A N 1
ATOM 641 C CA . HIS A 1 83 ? 8.152 6.439 5.299 1.00 72.75 83 HIS A CA 1
ATOM 642 C C . HIS A 1 83 ? 6.958 5.592 4.857 1.00 72.75 83 HIS A C 1
ATOM 644 O O . HIS A 1 83 ? 6.823 4.436 5.250 1.00 72.75 83 HIS A O 1
ATOM 650 N N . LEU A 1 84 ? 6.098 6.161 4.011 1.00 80.06 84 LEU A N 1
ATOM 651 C CA . LEU A 1 84 ? 5.048 5.441 3.296 1.00 80.06 84 LEU A CA 1
ATOM 652 C C . LEU A 1 84 ? 4.900 6.050 1.910 1.00 80.06 84 LEU A C 1
ATOM 654 O O . LEU A 1 84 ? 4.654 7.248 1.752 1.00 80.06 84 LEU A O 1
ATOM 658 N N . SER A 1 85 ? 4.971 5.177 0.923 1.00 80.75 85 SER A N 1
ATOM 659 C CA . SER A 1 85 ? 4.660 5.470 -0.460 1.00 80.75 85 SER A CA 1
ATOM 660 C C . SER A 1 85 ? 3.761 4.375 -0.996 1.00 80.75 85 SER A C 1
ATOM 662 O O . SER A 1 85 ? 3.894 3.207 -0.629 1.00 80.75 85 SER A O 1
ATOM 664 N N . PHE A 1 86 ? 2.835 4.732 -1.875 1.00 86.19 86 PHE A N 1
ATOM 665 C CA . PHE A 1 86 ? 1.987 3.730 -2.503 1.00 86.19 86 PHE A CA 1
ATOM 666 C C . PHE A 1 86 ? 1.503 4.156 -3.877 1.00 86.19 86 PHE A C 1
ATOM 668 O O . PHE A 1 86 ? 1.390 5.344 -4.184 1.00 86.19 86 PHE A O 1
ATOM 675 N N . VAL A 1 87 ? 1.150 3.157 -4.678 1.00 87.69 87 VAL A N 1
ATOM 676 C CA . VAL A 1 87 ? 0.349 3.309 -5.890 1.00 87.69 87 VAL A CA 1
ATOM 677 C C . VAL A 1 87 ? -0.871 2.407 -5.774 1.00 87.69 87 VAL A C 1
ATOM 679 O O . VAL A 1 87 ? -0.750 1.221 -5.488 1.00 87.69 87 VAL A O 1
ATOM 682 N N . SER A 1 88 ? -2.056 2.971 -5.972 1.00 88.31 88 SER A N 1
ATOM 683 C CA . SER A 1 88 ? -3.331 2.267 -5.993 1.00 88.31 88 SER A CA 1
ATOM 684 C C . SER A 1 88 ? -3.930 2.339 -7.390 1.00 88.31 88 SER A C 1
ATOM 686 O O . SER A 1 88 ? -4.161 3.420 -7.928 1.00 88.31 88 SER A O 1
ATOM 688 N N . ALA A 1 89 ? -4.184 1.177 -7.979 1.00 86.44 89 ALA A N 1
ATOM 689 C CA . ALA A 1 89 ? -4.877 1.020 -9.243 1.00 86.44 89 ALA A CA 1
ATOM 690 C C . ALA A 1 89 ? -6.297 0.519 -8.982 1.00 86.44 89 ALA A C 1
ATOM 692 O O . ALA A 1 89 ? -6.499 -0.557 -8.414 1.00 86.44 89 ALA A O 1
ATOM 693 N N . LEU A 1 90 ? -7.297 1.270 -9.435 1.00 85.69 90 LEU A N 1
ATOM 694 C CA . LEU A 1 90 ? -8.674 0.777 -9.463 1.00 85.69 90 LEU A CA 1
ATOM 695 C C . LEU A 1 90 ? -8.823 -0.222 -10.608 1.00 85.69 90 LEU A C 1
ATOM 697 O O . LEU A 1 90 ? -8.585 0.127 -11.762 1.00 85.69 90 LEU A O 1
ATOM 701 N N . LEU A 1 91 ? -9.230 -1.457 -10.314 1.00 81.81 91 LEU A N 1
ATOM 702 C CA . LEU A 1 91 ? -9.147 -2.553 -11.290 1.00 81.81 91 LEU A CA 1
ATOM 703 C C . LEU A 1 91 ? -10.099 -2.372 -12.480 1.00 81.81 91 LEU A C 1
ATOM 705 O O . LEU A 1 91 ? -9.790 -2.796 -13.595 1.00 81.81 91 LEU A O 1
ATOM 709 N N . ASP A 1 92 ? -11.240 -1.717 -12.264 1.00 78.06 92 ASP A N 1
ATOM 710 C CA . ASP A 1 92 ? -12.247 -1.529 -13.309 1.00 78.06 92 ASP A CA 1
ATOM 711 C C . ASP A 1 92 ? -11.900 -0.383 -14.268 1.00 78.06 92 ASP A C 1
ATOM 713 O O . ASP A 1 92 ? -11.979 -0.546 -15.491 1.00 78.06 92 ASP A O 1
ATOM 717 N N . SER A 1 93 ? -11.485 0.769 -13.730 1.00 78.81 93 SER A N 1
ATOM 718 C CA . SER A 1 93 ? -11.194 1.971 -14.523 1.00 78.81 93 SER A CA 1
ATOM 719 C C . SER A 1 93 ? -9.722 2.115 -14.900 1.00 78.81 93 SER A C 1
ATOM 721 O O . SER A 1 93 ? -9.405 2.877 -15.806 1.00 78.81 93 SER A O 1
ATOM 723 N N . TRP A 1 94 ? -8.830 1.391 -14.220 1.00 77.12 94 TRP A N 1
ATOM 724 C CA . TRP A 1 94 ? -7.378 1.546 -14.322 1.00 77.12 94 TRP A CA 1
ATOM 725 C C . TRP A 1 94 ? -6.900 2.979 -14.077 1.00 77.12 94 TRP A C 1
ATOM 727 O O . TRP A 1 94 ? -5.933 3.461 -14.659 1.00 77.12 94 TRP A O 1
ATOM 737 N N . GLU A 1 95 ? -7.622 3.672 -13.201 1.00 83.69 95 GLU A N 1
ATOM 738 C CA . GLU A 1 95 ? -7.179 4.962 -12.699 1.00 83.69 95 GLU A CA 1
ATOM 739 C C . GLU A 1 95 ? -6.157 4.711 -11.600 1.00 83.69 95 GLU A C 1
ATOM 741 O O . GLU A 1 95 ? -6.403 3.905 -10.695 1.00 83.69 95 GLU A O 1
ATOM 746 N N . LEU A 1 96 ? -5.023 5.394 -11.721 1.00 83.06 96 LEU A N 1
ATOM 747 C CA . LEU A 1 96 ? -3.933 5.334 -10.766 1.00 83.06 96 LEU A CA 1
ATOM 748 C C . LEU A 1 96 ? -4.036 6.516 -9.809 1.00 83.06 96 LEU A C 1
ATOM 750 O O . LEU A 1 96 ? -4.167 7.665 -10.230 1.00 83.06 96 LEU A O 1
ATOM 754 N N . GLU A 1 97 ? -3.921 6.221 -8.526 1.00 86.81 97 GLU A N 1
ATOM 755 C CA . GLU A 1 97 ? -3.659 7.190 -7.475 1.00 86.81 97 GLU A CA 1
ATOM 756 C C . GLU A 1 97 ? -2.337 6.813 -6.819 1.00 86.81 97 GLU A C 1
ATOM 758 O O . GLU A 1 97 ? -2.105 5.643 -6.531 1.00 86.81 97 GLU A O 1
ATOM 763 N N . HIS A 1 98 ? -1.442 7.771 -6.611 1.00 85.56 98 HIS A N 1
ATOM 764 C CA . HIS A 1 98 ? -0.144 7.493 -6.011 1.00 85.56 98 HIS A CA 1
ATOM 765 C C . HIS A 1 98 ? 0.249 8.597 -5.034 1.00 85.56 98 HIS A C 1
ATOM 767 O O . HIS A 1 98 ? -0.105 9.757 -5.234 1.00 85.56 98 HIS A O 1
ATOM 773 N N . GLN A 1 99 ? 0.995 8.228 -3.995 1.00 83.88 99 GLN A N 1
ATOM 774 C CA . GLN A 1 99 ? 1.489 9.137 -2.963 1.00 83.88 99 GLN A CA 1
ATOM 775 C C . GLN A 1 99 ? 2.957 8.846 -2.689 1.00 83.88 99 GLN A C 1
ATOM 777 O O . GLN A 1 99 ? 3.307 7.685 -2.497 1.00 83.88 99 GLN A O 1
ATOM 782 N N . ASN A 1 100 ? 3.796 9.887 -2.644 1.00 78.25 100 ASN A N 1
ATOM 783 C CA . ASN A 1 100 ? 5.243 9.766 -2.407 1.00 78.25 100 ASN A CA 1
ATOM 784 C C . ASN A 1 100 ? 5.931 8.780 -3.377 1.00 78.25 100 ASN A C 1
ATOM 786 O O . ASN A 1 100 ? 6.839 8.039 -3.010 1.00 78.25 100 ASN A O 1
ATOM 790 N N . ILE A 1 101 ? 5.455 8.745 -4.623 1.00 81.31 101 ILE A N 1
ATOM 791 C CA . ILE A 1 101 ? 5.943 7.893 -5.712 1.00 81.31 101 ILE A CA 1
ATOM 792 C C . ILE A 1 101 ? 6.228 8.786 -6.922 1.00 81.31 101 ILE A C 1
ATOM 794 O O . ILE A 1 101 ? 5.484 9.737 -7.186 1.00 81.31 101 ILE A O 1
ATOM 798 N N . PHE A 1 102 ? 7.272 8.469 -7.688 1.00 82.88 102 PHE A N 1
ATOM 799 C CA . PHE A 1 102 ? 7.600 9.202 -8.905 1.00 82.88 102 PHE A CA 1
ATOM 800 C C . PHE A 1 102 ? 6.661 8.824 -10.051 1.00 82.88 102 PHE A C 1
ATOM 802 O O . PHE A 1 102 ? 6.331 7.658 -10.260 1.00 82.88 102 PHE A O 1
ATOM 809 N N . SER A 1 103 ? 6.268 9.826 -10.836 1.00 84.06 103 SER A N 1
ATOM 810 C CA . SER A 1 103 ? 5.461 9.647 -12.040 1.00 84.06 103 SER A CA 1
ATOM 811 C C . SER A 1 103 ? 6.079 10.425 -13.190 1.00 84.06 103 SER A C 1
ATOM 813 O O . SER A 1 103 ? 6.255 11.645 -13.118 1.00 84.06 103 SER A O 1
ATOM 815 N N . ARG A 1 104 ? 6.456 9.718 -14.257 1.00 83.38 104 ARG A N 1
ATOM 816 C CA . ARG A 1 104 ? 7.073 10.325 -15.438 1.00 83.38 104 ARG A CA 1
ATOM 817 C C . ARG A 1 104 ? 6.711 9.543 -16.689 1.00 83.38 104 ARG A C 1
ATOM 819 O O . ARG A 1 104 ? 6.813 8.325 -16.722 1.00 83.38 104 ARG A O 1
ATOM 826 N N . GLN A 1 105 ? 6.307 10.263 -17.739 1.00 8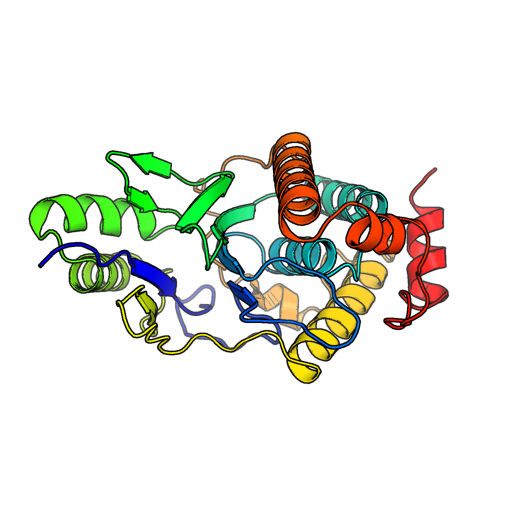3.38 105 GLN A N 1
ATOM 827 C CA . GLN A 1 105 ? 5.970 9.677 -19.048 1.00 83.38 105 GLN A CA 1
ATOM 828 C C . GLN A 1 105 ? 4.928 8.542 -18.968 1.00 83.38 105 GLN A C 1
ATOM 830 O O . GLN A 1 105 ? 4.998 7.576 -19.718 1.00 83.38 105 GLN A O 1
ATOM 835 N N . GLY A 1 106 ? 3.958 8.657 -18.054 1.00 78.06 106 GLY A N 1
ATOM 836 C CA . GLY A 1 106 ? 2.917 7.640 -17.866 1.00 78.06 106 GLY A CA 1
ATOM 837 C C . GLY A 1 106 ? 3.374 6.386 -17.113 1.00 78.06 106 GLY A C 1
ATOM 838 O O . GLY A 1 106 ? 2.585 5.457 -16.980 1.00 78.06 106 GLY A O 1
ATOM 839 N N . VAL A 1 107 ? 4.609 6.364 -16.603 1.00 81.44 107 VAL A N 1
ATOM 840 C CA . VAL A 1 107 ? 5.142 5.305 -15.741 1.00 81.44 107 VAL A CA 1
ATOM 841 C C . VAL A 1 107 ? 5.189 5.813 -14.308 1.00 81.44 107 VAL A C 1
ATOM 843 O O . VAL A 1 107 ? 5.666 6.920 -14.049 1.00 81.44 107 VAL A O 1
ATOM 846 N N . VAL A 1 108 ? 4.701 4.989 -13.387 1.00 85.62 108 VAL A N 1
ATOM 847 C CA . VAL A 1 108 ? 4.725 5.239 -11.946 1.00 85.62 108 VAL A CA 1
ATOM 848 C C . VAL A 1 108 ? 5.718 4.259 -11.326 1.00 85.62 108 VAL A C 1
ATOM 850 O O . VAL A 1 108 ? 5.633 3.063 -11.592 1.00 85.62 108 VAL A O 1
ATOM 853 N N . PHE A 1 109 ? 6.678 4.757 -10.549 1.00 82.56 109 PHE A N 1
ATOM 854 C CA . PHE A 1 109 ? 7.757 3.945 -9.983 1.00 82.56 109 PHE A CA 1
ATOM 855 C C . PHE A 1 109 ? 8.206 4.478 -8.620 1.00 82.56 109 PHE A C 1
ATOM 857 O O . PHE A 1 109 ? 8.274 5.688 -8.397 1.00 82.56 109 PHE A O 1
ATOM 864 N N . GLY A 1 110 ? 8.532 3.571 -7.704 1.00 80.25 110 GLY A N 1
ATOM 865 C CA . GLY A 1 110 ? 8.981 3.897 -6.353 1.00 80.25 110 GLY A CA 1
ATOM 866 C C . GLY A 1 110 ? 9.751 2.746 -5.716 1.00 80.25 110 GLY A C 1
ATOM 867 O O . GLY A 1 110 ? 10.019 1.744 -6.379 1.00 80.25 110 GLY A O 1
ATOM 868 N N . GLY A 1 111 ? 10.126 2.917 -4.449 1.00 75.00 111 GLY A N 1
ATOM 869 C CA . GLY A 1 111 ? 11.107 2.053 -3.789 1.00 75.00 111 GLY A CA 1
ATOM 870 C C . GLY A 1 111 ? 12.532 2.291 -4.304 1.00 75.00 111 GLY A C 1
ATOM 871 O O . GLY A 1 111 ? 12.747 3.047 -5.257 1.00 75.00 111 GLY A O 1
ATOM 872 N N . SER A 1 112 ? 13.504 1.626 -3.686 1.00 72.62 112 SER A N 1
ATOM 873 C CA . SER A 1 112 ? 14.938 1.783 -3.978 1.00 72.62 112 SER A CA 1
ATOM 874 C C . SER A 1 112 ? 15.317 1.396 -5.403 1.00 72.62 112 SER A C 1
ATOM 876 O O . SER A 1 112 ? 16.014 2.135 -6.101 1.00 72.62 112 SER A O 1
ATOM 878 N N . GLY A 1 113 ? 14.759 0.295 -5.904 1.00 77.00 113 GLY A N 1
ATOM 879 C CA . GLY A 1 113 ? 14.946 -0.143 -7.286 1.00 77.00 113 GLY A CA 1
ATOM 880 C C . GLY A 1 113 ? 14.149 0.665 -8.316 1.00 77.00 113 GLY A C 1
ATOM 881 O O . GLY A 1 113 ? 14.388 0.529 -9.515 1.00 77.00 113 GLY A O 1
ATOM 882 N N . GLY A 1 114 ? 13.213 1.527 -7.897 1.00 80.69 114 GLY A N 1
ATOM 883 C CA . GLY A 1 114 ? 12.235 2.149 -8.795 1.00 80.69 114 GLY A CA 1
ATOM 884 C C . GLY A 1 114 ? 12.861 3.021 -9.882 1.00 80.69 114 GLY A C 1
ATOM 885 O O . GLY A 1 114 ? 12.463 2.952 -11.046 1.00 80.69 114 GLY A O 1
ATOM 886 N N . LYS A 1 115 ? 13.874 3.822 -9.531 1.00 84.50 115 LYS A N 1
ATOM 887 C CA . LYS A 1 115 ? 14.584 4.668 -10.503 1.00 84.50 115 LYS A CA 1
ATOM 888 C C . LYS A 1 115 ? 15.399 3.832 -11.494 1.00 84.50 115 LYS A C 1
ATOM 890 O O . LYS A 1 115 ? 15.372 4.127 -12.684 1.00 84.50 115 LYS A O 1
ATOM 895 N N . LEU A 1 116 ? 16.082 2.790 -11.013 1.00 86.38 116 LEU A N 1
ATOM 896 C CA . LEU A 1 116 ? 16.849 1.865 -11.856 1.00 86.38 116 LEU A CA 1
ATOM 897 C C . LEU A 1 116 ? 15.931 1.142 -12.845 1.00 86.38 116 LEU A C 1
ATOM 899 O O . LEU A 1 116 ? 16.239 1.081 -14.035 1.00 86.38 116 LEU A O 1
ATOM 903 N N . ALA A 1 117 ? 14.775 0.673 -12.367 1.00 85.44 117 ALA A N 1
ATOM 904 C CA . ALA A 1 117 ? 13.751 0.064 -13.202 1.00 85.44 117 ALA A CA 1
ATOM 905 C C . ALA A 1 117 ? 13.243 1.051 -14.257 1.00 85.44 117 ALA A C 1
ATOM 907 O O . ALA A 1 117 ? 13.210 0.723 -15.438 1.00 85.44 117 ALA A O 1
ATOM 908 N N . TYR A 1 118 ? 12.892 2.278 -13.866 1.00 87.56 118 TYR A N 1
ATOM 909 C CA . TYR A 1 118 ? 12.418 3.289 -14.809 1.00 87.56 118 TYR A CA 1
ATOM 910 C C . TYR A 1 118 ? 13.462 3.620 -15.883 1.00 87.56 118 TYR A C 1
ATOM 912 O O . TYR A 1 118 ? 13.149 3.588 -17.072 1.00 87.56 118 TYR A O 1
ATOM 920 N N . ASP A 1 119 ? 14.706 3.894 -15.485 1.00 89.88 119 ASP A N 1
ATOM 921 C CA . ASP A 1 119 ? 15.773 4.246 -16.423 1.00 89.88 119 ASP A CA 1
ATOM 922 C C . ASP A 1 119 ? 16.058 3.080 -17.395 1.00 89.88 119 ASP A C 1
ATOM 924 O O . ASP A 1 119 ? 16.231 3.306 -18.596 1.00 89.88 119 ASP A O 1
ATOM 928 N N . HIS A 1 120 ? 16.017 1.826 -16.923 1.00 88.31 120 HIS A N 1
ATOM 929 C CA . HIS A 1 120 ? 16.150 0.650 -17.789 1.00 88.31 120 HIS A CA 1
ATOM 930 C C . HIS A 1 120 ? 14.926 0.442 -18.690 1.00 88.31 120 HIS A C 1
ATOM 932 O O . HIS A 1 120 ? 15.079 0.123 -19.873 1.00 88.31 120 HIS A O 1
ATOM 938 N N . TYR A 1 121 ? 13.715 0.681 -18.178 1.00 86.56 121 TYR A N 1
ATOM 939 C CA . TYR A 1 121 ? 12.473 0.607 -18.948 1.00 86.56 121 TYR A CA 1
ATOM 940 C C . TYR A 1 121 ? 12.508 1.551 -20.153 1.00 86.56 121 TYR A C 1
ATOM 942 O O . TYR A 1 121 ? 12.109 1.155 -21.243 1.00 86.56 121 TYR A O 1
ATOM 950 N N . LEU A 1 122 ? 13.068 2.758 -20.012 1.00 89.12 122 LEU A N 1
ATOM 951 C CA . LEU A 1 122 ? 13.226 3.685 -21.141 1.00 89.12 122 LEU A CA 1
ATOM 952 C C . LEU A 1 122 ? 14.108 3.141 -22.276 1.00 89.12 122 LEU A C 1
ATOM 954 O O . LEU A 1 122 ? 14.012 3.628 -23.402 1.00 89.12 122 LEU A O 1
ATOM 958 N N . SER A 1 123 ? 14.967 2.159 -21.996 1.00 88.25 123 SER A N 1
ATOM 959 C CA . SER A 1 123 ? 15.855 1.552 -22.993 1.00 88.25 123 SER A CA 1
ATOM 960 C C . SER A 1 123 ? 15.268 0.309 -23.667 1.00 88.25 123 SER A C 1
ATOM 962 O O . SER A 1 123 ? 15.581 0.051 -24.828 1.00 88.25 123 SER A O 1
ATOM 964 N N . CYS A 1 124 ? 14.415 -0.447 -22.968 1.00 85.00 124 CYS A N 1
ATOM 965 C CA . CYS A 1 124 ? 13.912 -1.743 -23.435 1.00 85.00 124 CYS A CA 1
ATOM 966 C C . CYS A 1 124 ? 12.398 -1.786 -23.684 1.00 85.00 124 CYS A C 1
ATOM 968 O O . CYS A 1 124 ? 11.938 -2.663 -24.409 1.00 85.00 124 CYS A O 1
ATOM 970 N N . TYR A 1 125 ? 11.629 -0.854 -23.109 1.00 82.81 125 TYR A N 1
ATOM 971 C CA . TYR A 1 125 ? 10.161 -0.851 -23.092 1.00 82.81 125 TYR A CA 1
ATOM 972 C C . TYR A 1 125 ? 9.534 -2.158 -22.571 1.00 82.81 125 TYR A C 1
ATOM 974 O O . TYR A 1 125 ? 8.384 -2.469 -22.877 1.00 82.81 125 TYR A O 1
ATOM 982 N N . ASP A 1 126 ? 10.270 -2.905 -21.746 1.00 79.00 126 ASP A N 1
ATOM 983 C CA . ASP A 1 126 ? 9.838 -4.160 -21.139 1.00 79.00 126 ASP A CA 1
ATOM 984 C C . ASP A 1 126 ? 9.914 -4.038 -19.612 1.00 79.00 126 ASP A C 1
ATOM 986 O O . ASP A 1 126 ? 10.986 -3.871 -19.026 1.00 79.00 126 ASP A O 1
ATOM 990 N N . VAL A 1 127 ? 8.752 -4.090 -18.954 1.00 78.25 127 VAL A N 1
ATOM 991 C CA . VAL A 1 127 ? 8.661 -3.932 -17.494 1.00 78.25 127 VAL A CA 1
ATOM 992 C C . VAL A 1 127 ? 9.330 -5.114 -16.770 1.00 78.25 127 VAL A C 1
ATOM 994 O O . VAL A 1 127 ? 9.906 -4.924 -15.706 1.00 78.25 127 VAL A O 1
ATOM 997 N N . SER A 1 128 ? 9.328 -6.324 -17.341 1.00 75.44 128 SER A N 1
ATOM 998 C CA . SER A 1 128 ? 9.927 -7.500 -16.700 1.00 75.44 128 SER A CA 1
ATOM 999 C C . SER A 1 128 ? 11.447 -7.406 -16.730 1.00 75.44 128 SER A C 1
ATOM 1001 O O . SER A 1 128 ? 12.098 -7.691 -15.726 1.00 75.44 128 SER A O 1
ATOM 1003 N N . MET A 1 129 ? 12.016 -6.975 -17.858 1.00 79.69 129 MET A N 1
ATOM 1004 C CA . MET A 1 129 ? 13.455 -6.733 -17.977 1.00 79.69 129 MET A CA 1
ATOM 1005 C C . MET A 1 129 ? 13.909 -5.575 -17.089 1.00 79.69 129 MET A C 1
ATOM 1007 O O . MET A 1 129 ? 14.932 -5.682 -16.418 1.00 79.69 129 MET A O 1
ATOM 1011 N N . ALA A 1 130 ? 13.132 -4.491 -17.040 1.00 84.12 130 ALA A N 1
ATOM 1012 C CA . ALA A 1 130 ? 13.397 -3.347 -16.174 1.00 84.12 130 ALA A CA 1
ATOM 1013 C C . ALA A 1 130 ? 13.473 -3.722 -14.689 1.00 84.12 130 ALA A C 1
ATOM 1015 O O . ALA A 1 130 ? 14.377 -3.274 -13.985 1.00 84.12 130 ALA A O 1
ATOM 1016 N N . ILE A 1 131 ? 12.556 -4.568 -14.220 1.00 79.50 131 ILE A N 1
ATOM 1017 C CA . ILE A 1 131 ? 12.550 -5.026 -12.829 1.00 79.50 131 ILE A CA 1
ATOM 1018 C C . ILE A 1 131 ? 13.673 -6.021 -12.558 1.00 79.50 131 ILE A C 1
ATOM 1020 O O . ILE A 1 131 ? 14.341 -5.888 -11.538 1.00 79.50 131 ILE A O 1
ATOM 1024 N N . GLY A 1 132 ? 13.945 -6.953 -13.477 1.00 80.69 132 GLY A N 1
ATOM 1025 C CA . GLY A 1 132 ? 15.112 -7.834 -13.364 1.00 80.69 132 GLY A CA 1
ATOM 1026 C C . GLY A 1 132 ? 16.414 -7.037 -13.236 1.00 80.69 132 GLY A C 1
ATOM 1027 O O . GLY A 1 132 ? 17.206 -7.283 -12.334 1.00 80.69 132 GLY A O 1
ATOM 1028 N N . PHE A 1 133 ? 16.575 -5.994 -14.057 1.00 85.75 133 PHE A N 1
ATOM 1029 C CA . PHE A 1 133 ? 17.715 -5.085 -13.958 1.00 85.75 133 PHE A CA 1
ATOM 1030 C C . PHE A 1 133 ? 17.782 -4.371 -12.604 1.00 85.75 133 PHE A C 1
ATOM 1032 O O . PHE A 1 133 ? 18.864 -4.252 -12.033 1.00 85.75 133 PHE A O 1
ATOM 1039 N N . ALA A 1 134 ? 16.651 -3.893 -12.078 1.00 84.56 134 ALA A N 1
ATOM 1040 C CA . ALA A 1 134 ? 16.622 -3.259 -10.765 1.00 84.56 134 ALA A CA 1
ATOM 1041 C C . ALA A 1 134 ? 17.028 -4.234 -9.654 1.00 84.56 134 ALA A C 1
ATOM 1043 O O . ALA A 1 134 ? 17.867 -3.877 -8.841 1.00 84.56 134 ALA A O 1
ATOM 1044 N N . ILE A 1 135 ? 16.521 -5.467 -9.664 1.00 80.06 135 ILE A N 1
ATOM 1045 C CA . ILE A 1 135 ? 16.873 -6.513 -8.692 1.00 80.06 135 ILE A CA 1
ATOM 1046 C C . ILE A 1 135 ? 18.370 -6.828 -8.712 1.00 80.06 135 ILE A C 1
ATOM 1048 O O . ILE A 1 135 ? 18.995 -6.929 -7.662 1.00 80.06 135 ILE A O 1
ATOM 1052 N N . ASP A 1 136 ? 18.964 -6.933 -9.899 1.00 84.56 136 ASP A N 1
ATOM 1053 C CA . ASP A 1 136 ? 20.389 -7.246 -10.034 1.00 84.56 136 ASP A CA 1
ATOM 1054 C C . ASP A 1 136 ? 21.307 -6.107 -9.550 1.00 84.56 136 ASP A C 1
ATOM 1056 O O . ASP A 1 136 ? 22.491 -6.331 -9.290 1.00 84.56 136 ASP A O 1
ATOM 1060 N N . ASN A 1 137 ? 20.787 -4.877 -9.456 1.00 83.81 137 ASN A N 1
ATOM 1061 C CA . ASN A 1 137 ? 21.575 -3.672 -9.174 1.00 83.81 137 ASN A CA 1
ATOM 1062 C C . ASN A 1 137 ? 21.172 -2.943 -7.880 1.00 83.81 137 ASN A C 1
ATOM 1064 O O . ASN A 1 137 ? 21.905 -2.056 -7.440 1.00 83.81 137 ASN A O 1
ATOM 1068 N N . ASP A 1 138 ? 20.046 -3.303 -7.264 1.00 78.19 138 ASP A N 1
ATOM 1069 C CA . ASP A 1 138 ? 19.571 -2.772 -5.990 1.00 78.19 138 ASP A CA 1
ATOM 1070 C C . ASP A 1 138 ? 19.600 -3.869 -4.913 1.00 78.19 138 ASP A C 1
ATOM 1072 O O . ASP A 1 138 ? 18.765 -4.773 -4.942 1.00 78.19 138 ASP A O 1
ATOM 1076 N N . PRO A 1 139 ? 20.504 -3.790 -3.917 1.00 70.31 139 PRO A N 1
ATOM 1077 C CA . PRO A 1 139 ? 20.646 -4.823 -2.887 1.00 70.31 139 PRO A CA 1
ATOM 1078 C C . PRO A 1 139 ? 19.411 -4.979 -1.982 1.00 70.31 139 PRO A C 1
ATOM 1080 O O . PRO A 1 139 ? 19.345 -5.925 -1.201 1.00 70.31 139 PRO A O 1
ATOM 1083 N N . TYR A 1 140 ? 18.449 -4.056 -2.059 1.00 67.69 140 TYR A N 1
ATOM 1084 C CA . TYR A 1 140 ? 17.206 -4.090 -1.285 1.00 67.69 140 TYR A CA 1
ATOM 1085 C C . TYR A 1 140 ? 16.005 -4.622 -2.076 1.00 67.69 140 TYR A C 1
ATOM 1087 O O . TYR A 1 140 ? 14.922 -4.779 -1.508 1.00 67.69 140 TYR A O 1
ATOM 1095 N N . SER A 1 141 ? 16.181 -4.912 -3.366 1.00 68.31 141 SER A N 1
ATOM 1096 C CA . SER A 1 141 ? 15.143 -5.481 -4.220 1.00 68.31 141 SER A CA 1
ATOM 1097 C C . SER A 1 141 ? 15.202 -7.011 -4.179 1.00 68.31 141 SER A C 1
ATOM 1099 O O . SER A 1 141 ? 16.229 -7.621 -4.461 1.00 68.31 141 SER A O 1
ATOM 1101 N N . GLY A 1 142 ? 14.092 -7.651 -3.802 1.00 68.00 142 GLY A N 1
ATOM 1102 C CA . GLY A 1 142 ? 13.996 -9.113 -3.731 1.00 68.00 142 GLY A CA 1
ATOM 1103 C C . GLY A 1 142 ? 13.863 -9.777 -5.107 1.00 68.00 142 GLY A C 1
ATOM 1104 O O . GLY A 1 142 ? 13.247 -9.221 -6.013 1.00 68.00 142 GLY A O 1
ATOM 1105 N N . HIS A 1 143 ? 14.393 -10.997 -5.248 1.00 65.62 143 HIS A N 1
ATOM 1106 C CA . HIS A 1 143 ? 14.370 -11.754 -6.509 1.00 65.62 143 HIS A CA 1
ATOM 1107 C C . HIS A 1 143 ? 12.990 -12.311 -6.899 1.00 65.62 143 HIS A C 1
ATOM 1109 O O . HIS A 1 143 ? 12.751 -12.582 -8.076 1.00 65.62 143 HIS A O 1
ATOM 1115 N N . GLU A 1 144 ? 12.079 -12.492 -5.942 1.00 69.50 144 GLU A N 1
ATOM 1116 C CA . GLU A 1 144 ? 10.707 -12.91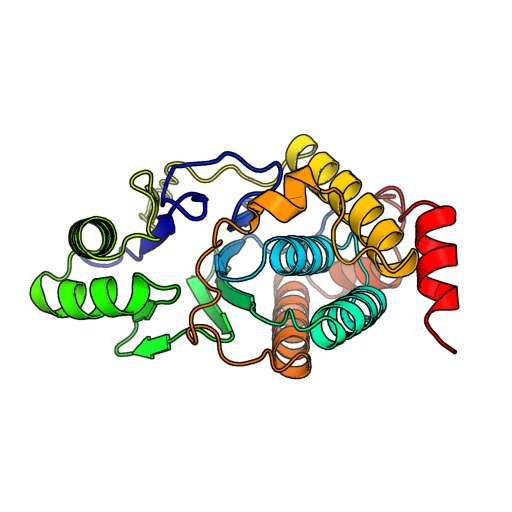5 -6.231 1.00 69.50 144 GLU A CA 1
ATOM 1117 C C . GLU A 1 144 ? 9.814 -11.702 -6.520 1.00 69.50 144 GLU A C 1
ATOM 1119 O O . GLU A 1 144 ? 9.714 -10.770 -5.716 1.00 69.50 144 GLU A O 1
ATOM 1124 N N . ILE A 1 145 ? 9.160 -11.734 -7.687 1.00 69.81 145 ILE A N 1
ATOM 1125 C CA . ILE A 1 145 ? 8.367 -10.629 -8.235 1.00 69.81 145 ILE A CA 1
ATOM 1126 C C . ILE A 1 145 ? 6.892 -11.028 -8.287 1.00 69.81 145 ILE A C 1
ATOM 1128 O O . ILE A 1 145 ? 6.514 -12.026 -8.912 1.00 69.81 145 ILE A O 1
ATOM 1132 N N . ASN A 1 146 ? 6.040 -10.191 -7.703 1.00 74.19 146 ASN A N 1
ATOM 1133 C CA . ASN A 1 146 ? 4.602 -10.225 -7.935 1.00 74.19 146 ASN A CA 1
ATOM 1134 C C . ASN A 1 146 ? 4.278 -9.415 -9.185 1.00 74.19 146 ASN A C 1
ATOM 1136 O O . ASN A 1 146 ? 4.757 -8.289 -9.338 1.00 74.19 146 ASN A O 1
ATOM 1140 N N . TRP A 1 147 ? 3.460 -9.976 -10.079 1.00 74.62 147 TRP A N 1
ATOM 1141 C CA . TRP A 1 147 ? 3.194 -9.372 -11.379 1.00 74.62 147 TRP A CA 1
ATOM 1142 C C . TRP A 1 147 ? 1.710 -9.253 -11.686 1.00 74.62 147 TRP A C 1
ATOM 1144 O O . TRP A 1 147 ? 0.966 -10.228 -11.790 1.00 74.62 147 TRP A O 1
ATOM 1154 N N . PHE A 1 148 ? 1.283 -8.023 -11.917 1.00 75.75 148 PHE A N 1
ATOM 1155 C CA . PHE A 1 148 ? -0.067 -7.713 -12.319 1.00 75.75 148 PHE A CA 1
ATOM 1156 C C . PHE A 1 148 ? -0.019 -7.219 -13.752 1.00 75.75 148 PHE A C 1
ATOM 1158 O O . PHE A 1 148 ? 0.645 -6.229 -14.033 1.00 75.75 148 PHE A O 1
ATOM 1165 N N . ALA A 1 149 ? -0.759 -7.853 -14.657 1.00 74.94 149 ALA A N 1
ATOM 1166 C CA . ALA A 1 149 ? -0.962 -7.325 -15.997 1.00 74.94 149 ALA A CA 1
ATOM 1167 C C . ALA A 1 149 ? -2.443 -7.333 -16.350 1.00 74.94 149 ALA A C 1
ATOM 1169 O O . ALA A 1 149 ? -3.131 -8.352 -16.269 1.00 74.94 149 ALA A O 1
ATOM 1170 N N . ARG A 1 150 ? -2.941 -6.185 -16.803 1.00 68.69 150 ARG A N 1
ATOM 1171 C CA . ARG A 1 150 ? -4.290 -6.101 -17.345 1.00 68.69 150 ARG A CA 1
ATOM 1172 C C . ARG A 1 150 ? -4.276 -6.585 -18.790 1.00 68.69 150 ARG A C 1
ATOM 1174 O O . ARG A 1 150 ? -3.961 -5.830 -19.704 1.00 68.69 150 ARG A O 1
ATOM 1181 N N . TYR A 1 151 ? -4.665 -7.837 -18.980 1.00 66.44 151 TYR A N 1
ATOM 1182 C CA . TYR A 1 151 ? -5.034 -8.376 -20.285 1.00 66.44 151 TYR A CA 1
ATOM 1183 C C . TYR A 1 151 ? -6.554 -8.273 -20.506 1.00 66.44 151 TYR A C 1
ATOM 1185 O O . TYR A 1 151 ? -7.305 -8.147 -19.532 1.00 66.44 151 TYR A O 1
ATOM 1193 N N . PRO A 1 152 ? -7.047 -8.363 -21.757 1.00 59.41 152 PRO A N 1
ATOM 1194 C CA . PRO A 1 152 ? -8.482 -8.452 -22.043 1.00 59.41 152 PRO A CA 1
ATOM 1195 C C . PRO A 1 152 ? -9.206 -9.589 -21.295 1.00 59.41 152 PRO A C 1
ATOM 1197 O O . PRO A 1 152 ? -10.398 -9.474 -21.031 1.00 59.41 152 PRO A O 1
ATOM 1200 N N . ASP A 1 153 ? -8.489 -10.653 -20.920 1.00 55.06 153 ASP A N 1
ATOM 1201 C CA . ASP A 1 153 ? -8.969 -11.809 -20.149 1.00 55.06 153 ASP A CA 1
ATOM 1202 C C . ASP A 1 153 ? -8.660 -11.733 -18.637 1.00 55.06 153 ASP A C 1
ATOM 1204 O O . ASP A 1 153 ? -8.978 -12.673 -17.915 1.00 55.06 153 ASP A O 1
ATOM 1208 N N . ARG A 1 154 ? -8.090 -10.617 -18.145 1.00 53.78 154 ARG A N 1
ATOM 1209 C CA . ARG A 1 154 ? -7.744 -10.373 -16.728 1.00 53.78 154 ARG A CA 1
ATOM 1210 C C . ARG A 1 154 ? -6.912 -11.513 -16.101 1.00 53.78 154 ARG A C 1
ATOM 1212 O O . ARG A 1 154 ? -7.371 -12.201 -15.194 1.00 53.78 154 ARG A O 1
ATOM 1219 N N . LYS A 1 155 ? -5.665 -11.704 -16.547 1.00 57.78 155 LYS A N 1
ATOM 1220 C CA . LYS A 1 155 ? -4.726 -12.628 -15.882 1.00 57.78 155 LYS A CA 1
ATOM 1221 C C . LYS A 1 155 ? -3.973 -11.961 -14.730 1.00 57.78 155 LYS A C 1
ATOM 1223 O O . LYS A 1 155 ? -3.170 -11.060 -14.946 1.00 57.78 155 LYS A O 1
ATOM 1228 N N . TYR A 1 156 ? -4.197 -12.472 -13.525 1.00 64.38 156 TYR A N 1
ATOM 1229 C CA . TYR A 1 156 ? -3.489 -12.103 -12.300 1.00 64.38 156 TYR A CA 1
ATOM 1230 C C . TYR A 1 156 ? -2.452 -13.185 -11.989 1.00 64.38 156 TYR A C 1
ATOM 1232 O O . TYR A 1 156 ? -2.818 -14.355 -11.892 1.00 64.38 156 TYR A O 1
ATOM 1240 N N . LEU A 1 157 ? -1.173 -12.831 -11.851 1.00 63.12 157 LEU A N 1
ATOM 1241 C CA . LEU A 1 157 ? -0.145 -13.778 -11.420 1.00 63.12 157 LEU A CA 1
ATOM 1242 C C . LEU A 1 157 ? 0.362 -13.353 -10.036 1.00 63.12 157 LEU A C 1
ATOM 1244 O O . LEU A 1 157 ? 0.797 -12.225 -9.840 1.00 63.12 157 LEU A O 1
ATOM 1248 N N . ASN A 1 158 ? 0.298 -14.269 -9.071 1.00 70.00 158 ASN A N 1
ATOM 1249 C CA . ASN A 1 158 ? 0.948 -14.170 -7.755 1.00 70.00 158 ASN A CA 1
ATOM 1250 C C . ASN A 1 158 ? 0.413 -13.110 -6.764 1.00 70.00 158 ASN A C 1
ATOM 1252 O O . ASN A 1 158 ? 0.928 -13.018 -5.656 1.00 70.00 158 ASN A O 1
ATOM 1256 N N . PHE A 1 159 ? -0.650 -12.363 -7.084 1.00 77.00 159 PHE A N 1
ATOM 1257 C CA . PHE A 1 159 ? -1.344 -11.526 -6.094 1.00 77.00 159 PHE A CA 1
ATOM 1258 C C . PHE A 1 159 ? -2.400 -12.330 -5.331 1.00 77.00 159 PHE A C 1
ATOM 1260 O O . PHE A 1 159 ? -3.376 -12.799 -5.919 1.00 77.00 159 PHE A O 1
ATOM 1267 N N . VAL A 1 160 ? -2.223 -12.463 -4.016 1.00 81.81 160 VAL A N 1
ATOM 1268 C CA . VAL A 1 160 ? -3.223 -13.068 -3.126 1.00 81.81 160 VAL A CA 1
ATOM 1269 C C . VAL A 1 160 ? -4.307 -12.033 -2.832 1.00 81.81 160 VAL A C 1
ATOM 1271 O O . VAL A 1 160 ? -4.005 -10.959 -2.311 1.00 81.81 160 VAL A O 1
ATOM 1274 N N . SER A 1 161 ? -5.560 -12.329 -3.187 1.00 84.56 161 SER A N 1
ATOM 1275 C CA . SER A 1 161 ? -6.677 -11.432 -2.866 1.00 84.56 161 SER A CA 1
ATOM 1276 C C . SER A 1 161 ? -6.947 -11.406 -1.362 1.00 84.56 161 SER A C 1
ATOM 1278 O O . SER A 1 161 ? -6.704 -12.385 -0.656 1.00 84.56 161 SER A O 1
ATOM 1280 N N . LEU A 1 162 ? -7.462 -10.278 -0.879 1.00 85.00 162 LEU A N 1
ATOM 1281 C CA . LEU A 1 162 ? -7.983 -10.133 0.469 1.00 85.00 162 LEU A CA 1
ATOM 1282 C C . LEU A 1 162 ? -9.130 -11.133 0.678 1.00 85.00 162 LEU A C 1
ATOM 1284 O O . LEU A 1 162 ? -10.195 -11.002 0.081 1.00 85.00 162 LEU A O 1
ATOM 1288 N N . ASP A 1 163 ? -8.910 -12.096 1.565 1.00 82.38 163 ASP A N 1
ATOM 1289 C CA . ASP A 1 163 ? -9.902 -13.055 2.045 1.00 82.38 163 ASP A CA 1
ATOM 1290 C C . ASP A 1 163 ? -10.077 -12.930 3.572 1.00 82.38 163 ASP A C 1
ATOM 1292 O O . ASP A 1 163 ? -9.423 -12.111 4.226 1.00 82.38 163 ASP A O 1
ATOM 1296 N N . ASP A 1 164 ? -10.958 -13.741 4.164 1.00 80.38 164 ASP A N 1
ATOM 1297 C CA . ASP A 1 164 ? -11.210 -13.724 5.612 1.00 80.38 164 ASP A CA 1
ATOM 1298 C C . ASP A 1 164 ? -9.954 -14.026 6.445 1.00 80.38 164 ASP A C 1
ATOM 1300 O O . ASP A 1 164 ? -9.815 -13.526 7.565 1.00 80.38 164 ASP A O 1
ATOM 1304 N N . ARG A 1 165 ? -9.028 -14.833 5.912 1.00 84.25 165 ARG A N 1
ATOM 1305 C CA . ARG A 1 165 ? -7.783 -15.193 6.597 1.00 84.25 165 ARG A CA 1
ATOM 1306 C C . ARG A 1 165 ? -6.831 -14.002 6.617 1.00 84.25 165 ARG A C 1
ATOM 1308 O O . ARG A 1 165 ? -6.405 -13.606 7.698 1.00 84.25 165 ARG A O 1
ATOM 1315 N N . VAL A 1 166 ? -6.552 -13.407 5.457 1.00 84.25 166 VAL A N 1
ATOM 1316 C CA . VAL A 1 166 ? -5.691 -12.220 5.320 1.00 84.25 166 VAL A CA 1
ATOM 1317 C C . VAL A 1 166 ? -6.281 -11.046 6.103 1.00 84.25 166 VAL A C 1
ATOM 1319 O O . VAL A 1 166 ? -5.561 -10.319 6.786 1.00 84.25 166 VAL A O 1
ATOM 1322 N N . TYR A 1 167 ? -7.605 -10.876 6.071 1.00 84.81 167 TYR A N 1
ATOM 1323 C CA . TYR A 1 167 ? -8.280 -9.851 6.861 1.00 84.81 167 TYR A CA 1
ATOM 1324 C C . TYR A 1 167 ? -8.145 -10.094 8.374 1.00 84.81 167 TYR A C 1
ATOM 1326 O O . TYR A 1 167 ? -7.888 -9.153 9.127 1.00 84.81 167 TYR A O 1
ATOM 1334 N N . GLY A 1 168 ? -8.281 -11.344 8.830 1.00 83.00 168 GLY A N 1
ATOM 1335 C CA . GLY A 1 168 ? -8.046 -11.723 10.225 1.00 83.00 168 GLY A CA 1
ATOM 1336 C C . GLY A 1 168 ? -6.602 -11.473 10.668 1.00 83.00 168 GLY A C 1
ATOM 1337 O O . GLY A 1 168 ? -6.377 -10.892 11.729 1.00 83.00 168 GLY A O 1
ATOM 1338 N N . GLU A 1 169 ? -5.629 -11.823 9.824 1.00 87.00 169 GLU A N 1
ATOM 1339 C CA . GLU A 1 169 ? -4.209 -11.538 10.052 1.00 87.00 169 GLU A CA 1
ATOM 1340 C C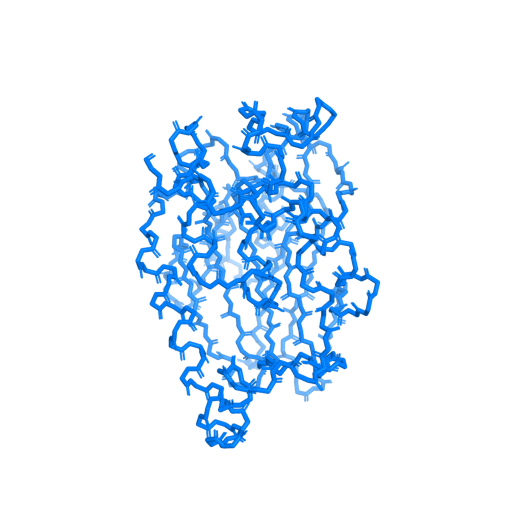 . GLU A 1 169 ? -3.965 -10.028 10.182 1.00 87.00 169 GLU A C 1
ATOM 1342 O O . GLU A 1 169 ? -3.311 -9.595 11.135 1.00 87.00 169 GLU A O 1
ATOM 1347 N N . LEU A 1 170 ? -4.539 -9.213 9.287 1.00 87.56 170 LEU A N 1
ATOM 1348 C CA . LEU A 1 170 ? -4.432 -7.752 9.336 1.00 87.56 170 LEU A CA 1
ATOM 1349 C C . LEU A 1 170 ? -5.060 -7.176 10.608 1.00 87.56 170 LEU A C 1
ATOM 1351 O O . LEU A 1 170 ? -4.479 -6.288 11.238 1.00 87.56 170 LEU A O 1
ATOM 1355 N N . TYR A 1 171 ? -6.222 -7.689 11.010 1.00 86.62 171 TYR A N 1
ATOM 1356 C CA . TYR A 1 171 ? -6.899 -7.282 12.236 1.00 86.62 171 TYR A CA 1
ATOM 1357 C C . TYR A 1 171 ? -6.046 -7.561 13.479 1.00 86.62 171 TYR A C 1
ATOM 1359 O O . TYR A 1 171 ? -5.778 -6.641 14.257 1.00 86.62 171 TYR A O 1
ATOM 1367 N N . ASP A 1 172 ? -5.571 -8.797 13.637 1.00 85.50 172 ASP A N 1
ATOM 1368 C CA . ASP A 1 172 ? -4.773 -9.214 14.792 1.00 85.50 172 ASP A CA 1
ATOM 1369 C C . ASP A 1 172 ? -3.460 -8.422 14.888 1.00 85.50 172 ASP A C 1
ATOM 1371 O O . ASP A 1 172 ? -3.007 -8.073 15.984 1.00 85.50 172 ASP A O 1
ATOM 1375 N N . HIS A 1 173 ? -2.843 -8.109 13.744 1.00 87.44 173 HIS A N 1
ATOM 1376 C CA . HIS A 1 173 ? -1.642 -7.274 13.699 1.00 87.44 173 HIS A CA 1
ATOM 1377 C C . HIS A 1 173 ? -1.940 -5.828 14.072 1.00 87.44 173 HIS A C 1
ATOM 1379 O O . HIS A 1 173 ? -1.245 -5.255 14.909 1.00 87.44 173 HIS A O 1
ATOM 1385 N N . THR A 1 174 ? -3.007 -5.257 13.519 1.00 88.06 174 THR A N 1
ATOM 1386 C CA . THR A 1 174 ? -3.419 -3.886 13.832 1.00 88.06 174 THR A CA 1
ATOM 1387 C C . THR A 1 174 ? -3.714 -3.729 15.318 1.00 88.06 174 THR A C 1
ATOM 1389 O O . THR A 1 174 ? -3.298 -2.748 15.930 1.00 88.06 174 THR A O 1
ATOM 1392 N N . GLU A 1 175 ? -4.394 -4.699 15.931 1.00 86.50 175 GLU A N 1
ATOM 1393 C CA . GLU A 1 175 ? -4.703 -4.669 17.358 1.00 86.50 175 GLU A CA 1
ATOM 1394 C C . GLU A 1 175 ? -3.437 -4.652 18.222 1.00 86.50 175 GLU A C 1
ATOM 1396 O O . GLU A 1 175 ? -3.312 -3.825 19.130 1.00 86.50 175 GLU A O 1
ATOM 1401 N N . LYS A 1 176 ? -2.478 -5.534 17.930 1.00 84.06 176 LYS A N 1
ATOM 1402 C CA . LYS A 1 176 ? -1.203 -5.584 18.653 1.00 84.06 176 LYS A CA 1
ATOM 1403 C C . LYS A 1 176 ? -0.398 -4.298 18.467 1.00 84.06 176 LYS A C 1
ATOM 1405 O O . LYS A 1 176 ? 0.144 -3.795 19.448 1.00 84.06 176 LYS A O 1
ATOM 1410 N N . LEU A 1 177 ? -0.367 -3.743 17.254 1.00 84.31 177 LEU A N 1
ATOM 1411 C CA . LEU A 1 177 ? 0.314 -2.479 16.966 1.00 84.31 177 LEU A CA 1
ATOM 1412 C C . LEU A 1 177 ? -0.304 -1.319 17.752 1.00 84.31 177 LEU A C 1
ATOM 1414 O O . LEU A 1 177 ? 0.416 -0.549 18.382 1.00 84.31 177 LEU A O 1
ATOM 1418 N N . CYS A 1 178 ? -1.639 -1.236 17.791 1.00 83.69 178 CYS A N 1
ATOM 1419 C CA . CYS A 1 178 ? -2.349 -0.238 18.594 1.00 83.69 178 CYS A CA 1
ATOM 1420 C C . CYS A 1 178 ? -1.962 -0.305 20.076 1.00 83.69 178 CYS A C 1
ATOM 1422 O O . CYS A 1 178 ? -1.850 0.731 20.724 1.00 83.69 178 CYS A O 1
ATOM 1424 N N . LEU A 1 179 ? -1.796 -1.512 20.626 1.00 81.19 179 LEU A N 1
ATOM 1425 C CA . LEU A 1 179 ? -1.417 -1.698 22.027 1.00 81.19 179 LEU A CA 1
ATOM 1426 C C . LEU A 1 179 ? 0.055 -1.336 22.279 1.00 81.19 179 LEU A C 1
ATOM 1428 O O . LEU A 1 179 ? 0.336 -0.670 23.274 1.00 81.19 179 LEU A O 1
ATOM 1432 N N . ALA A 1 180 ? 0.963 -1.733 21.383 1.00 78.75 180 ALA A N 1
ATOM 1433 C CA . ALA A 1 180 ? 2.399 -1.466 21.495 1.00 78.75 180 ALA A CA 1
ATOM 1434 C C . ALA A 1 180 ? 2.707 0.040 21.455 1.00 78.75 180 ALA A C 1
ATOM 1436 O O . ALA A 1 180 ? 3.327 0.584 22.371 1.00 78.75 180 ALA A O 1
ATOM 1437 N N . LEU A 1 181 ? 2.150 0.759 20.473 1.00 76.62 181 LEU A N 1
ATOM 1438 C CA . LEU A 1 181 ? 2.375 2.203 20.314 1.00 76.62 181 LEU A CA 1
ATOM 1439 C C . LEU A 1 181 ? 1.959 3.029 21.542 1.00 76.62 181 LEU A C 1
ATOM 1441 O O . LEU A 1 181 ? 2.338 4.191 21.674 1.00 76.62 181 LEU A O 1
ATOM 1445 N N . GLN A 1 182 ? 1.200 2.440 22.466 1.00 68.94 182 GLN A N 1
ATOM 1446 C CA . GLN A 1 182 ? 0.766 3.082 23.699 1.00 68.94 182 GLN A CA 1
ATOM 1447 C C . GLN A 1 182 ? 1.495 2.659 24.956 1.00 68.94 182 GLN A C 1
ATOM 1449 O O . GLN A 1 182 ? 1.577 3.457 25.890 1.00 68.94 182 GLN A O 1
ATOM 1454 N N . SER A 1 183 ? 2.053 1.449 24.992 1.00 71.94 183 SER A N 1
ATOM 1455 C CA . SER A 1 183 ? 3.018 1.082 26.031 1.00 71.94 183 SER A CA 1
ATOM 1456 C C . SER A 1 183 ? 4.338 1.853 25.881 1.00 71.94 183 SER A C 1
ATOM 1458 O O . SER A 1 183 ? 5.217 1.720 26.728 1.00 71.94 183 SER A O 1
ATOM 1460 N N . GLY A 1 184 ? 4.476 2.682 24.836 1.00 65.75 184 GLY A N 1
ATOM 1461 C CA . GLY A 1 184 ? 5.730 3.330 24.457 1.00 65.75 184 GLY A CA 1
ATOM 1462 C C . GLY A 1 184 ? 6.657 2.382 23.696 1.00 65.75 184 GLY A C 1
ATOM 1463 O O . GLY A 1 184 ? 7.793 2.741 23.392 1.00 65.75 184 GLY A O 1
ATOM 1464 N N . GLU A 1 185 ? 6.176 1.180 23.378 1.00 65.50 185 GLU A N 1
ATOM 1465 C CA . GLU A 1 185 ? 6.866 0.219 22.537 1.00 65.50 185 GLU A CA 1
ATOM 1466 C C . GLU A 1 185 ? 6.547 0.572 21.087 1.00 65.50 185 GLU A C 1
ATOM 1468 O O . GLU A 1 185 ? 5.476 0.283 20.565 1.00 65.50 185 GLU A O 1
ATOM 1473 N N . ILE A 1 186 ? 7.486 1.238 20.418 1.00 59.84 186 ILE A N 1
ATOM 1474 C CA . ILE A 1 186 ? 7.304 1.655 19.018 1.00 59.84 186 ILE A CA 1
ATOM 1475 C C . ILE A 1 186 ? 7.072 0.440 18.101 1.00 59.84 186 ILE A C 1
ATOM 1477 O O . ILE A 1 186 ? 6.467 0.585 17.046 1.00 59.84 186 ILE A O 1
ATOM 1481 N N . HIS A 1 187 ? 7.483 -0.755 18.540 1.00 59.06 187 HIS A N 1
ATOM 1482 C CA . HIS A 1 187 ? 7.387 -1.992 17.778 1.00 59.06 187 HIS A CA 1
ATOM 1483 C C . HIS A 1 187 ? 6.597 -3.083 18.508 1.00 59.06 187 HIS A C 1
ATOM 1485 O O . HIS A 1 187 ? 6.770 -3.287 19.710 1.00 59.06 187 HIS A O 1
ATOM 1491 N N . MET A 1 188 ? 5.803 -3.856 17.759 1.00 51.62 188 MET A N 1
ATOM 1492 C CA . MET A 1 188 ? 4.988 -4.970 18.283 1.00 51.62 188 MET A CA 1
ATOM 1493 C C . MET A 1 188 ? 5.780 -6.105 18.961 1.00 51.62 188 MET A C 1
ATOM 1495 O O . MET A 1 188 ? 5.231 -6.823 19.798 1.00 51.62 188 MET A O 1
ATOM 1499 N N . SER A 1 189 ? 7.041 -6.331 18.579 1.00 47.75 189 SER A N 1
ATOM 1500 C CA . SER A 1 189 ? 7.965 -7.240 19.273 1.00 47.75 189 SER A CA 1
ATOM 1501 C C . SER A 1 189 ? 9.413 -6.969 18.853 1.00 47.75 189 SER A C 1
ATOM 1503 O O . SER A 1 189 ? 9.660 -6.400 17.788 1.00 47.75 189 SER A O 1
ATOM 1505 N N . GLN A 1 190 ? 10.389 -7.432 19.643 1.00 47.03 190 GLN A N 1
ATOM 1506 C CA . GLN A 1 190 ? 11.804 -7.360 19.258 1.00 47.03 190 GLN A CA 1
ATOM 1507 C C . GLN A 1 190 ? 12.136 -8.189 18.005 1.00 47.03 190 GLN A C 1
ATOM 1509 O O . GLN A 1 190 ? 13.053 -7.831 17.269 1.00 47.03 190 GLN A O 1
ATOM 1514 N N . ASP A 1 191 ? 11.384 -9.251 17.712 1.00 43.41 191 ASP A N 1
ATOM 1515 C CA . ASP A 1 191 ? 11.568 -10.018 16.477 1.00 43.41 191 ASP A CA 1
ATOM 1516 C C . ASP A 1 191 ? 10.992 -9.282 15.264 1.00 43.41 191 ASP A C 1
ATOM 1518 O O . ASP A 1 191 ? 11.590 -9.362 14.195 1.00 43.41 191 ASP A O 1
ATOM 1522 N N . TYR A 1 192 ? 9.947 -8.453 15.437 1.00 43.00 192 TYR A N 1
ATOM 1523 C CA . TYR A 1 192 ? 9.535 -7.518 14.383 1.00 43.00 192 TYR A CA 1
ATOM 1524 C C . TYR A 1 192 ? 10.439 -6.286 14.274 1.00 43.00 192 TYR A C 1
ATOM 1526 O O . TYR A 1 192 ? 10.630 -5.750 13.190 1.00 43.00 192 TYR A O 1
ATOM 1534 N N . SER A 1 193 ? 11.110 -5.908 15.363 1.00 40.16 193 SER A N 1
ATOM 1535 C CA . SER A 1 193 ? 12.174 -4.898 15.339 1.00 40.16 193 SER A CA 1
ATOM 1536 C C . SER A 1 193 ? 13.454 -5.372 14.626 1.00 40.16 193 SER A C 1
ATOM 1538 O O . SER A 1 193 ? 14.300 -4.546 14.288 1.00 40.16 193 SER A O 1
ATOM 1540 N N . LYS A 1 194 ? 13.599 -6.687 14.367 1.00 38.41 194 LYS A N 1
ATOM 1541 C CA . LYS A 1 194 ? 14.604 -7.254 13.445 1.00 38.41 194 LYS A CA 1
ATOM 1542 C C . LYS A 1 194 ? 14.143 -7.235 11.986 1.00 38.41 194 LYS A C 1
ATOM 1544 O O . LYS A 1 194 ? 14.998 -7.234 11.107 1.00 38.41 194 LYS A O 1
ATOM 1549 N N . TYR A 1 195 ? 12.848 -7.039 11.714 1.00 42.00 195 TYR A N 1
ATOM 1550 C CA . TYR A 1 195 ? 12.369 -6.521 10.422 1.00 42.00 195 TYR A CA 1
ATOM 1551 C C . TYR A 1 195 ? 12.655 -5.012 10.269 1.00 42.00 195 TYR A C 1
ATOM 1553 O O . TYR A 1 195 ? 11.962 -4.291 9.566 1.00 42.00 195 TYR A O 1
ATOM 1561 N N . ARG A 1 196 ? 13.768 -4.549 10.861 1.00 35.00 196 ARG A N 1
ATOM 1562 C CA . ARG A 1 196 ? 14.618 -3.480 10.308 1.00 35.00 196 ARG A CA 1
ATOM 1563 C C . ARG A 1 196 ? 15.232 -3.859 8.963 1.00 35.00 196 ARG A C 1
ATOM 1565 O O . ARG A 1 196 ? 15.941 -3.056 8.374 1.00 35.00 196 ARG A O 1
ATOM 1572 N N . GLY A 1 197 ? 14.952 -5.071 8.497 1.00 33.41 197 GLY A N 1
ATOM 1573 C CA . GLY A 1 197 ? 14.905 -5.427 7.098 1.00 33.41 197 GLY A CA 1
ATOM 1574 C C . GLY A 1 197 ? 13.943 -4.565 6.315 1.00 33.41 197 GLY A C 1
ATOM 1575 O O . GLY A 1 197 ? 12.771 -4.899 6.187 1.00 33.41 197 GLY A O 1
ATOM 1576 N N . SER A 1 198 ? 14.476 -3.440 5.863 1.00 35.50 198 SER A N 1
ATOM 1577 C CA . SER A 1 198 ? 14.018 -2.604 4.770 1.00 35.50 198 SER A CA 1
ATOM 1578 C C . SER A 1 198 ? 12.876 -3.229 3.953 1.00 35.50 198 SER A C 1
ATOM 1580 O O . SER A 1 198 ? 13.093 -3.859 2.917 1.00 35.50 198 SER A O 1
ATOM 1582 N N . SER A 1 199 ? 11.624 -2.926 4.294 1.00 33.78 199 SER A N 1
ATOM 1583 C CA . SER A 1 199 ? 10.665 -2.645 3.228 1.00 33.78 199 SER A CA 1
ATOM 1584 C C . SER A 1 199 ? 11.081 -1.359 2.567 1.00 33.78 199 SER A C 1
ATOM 1586 O O . SER A 1 199 ? 10.460 -0.341 2.840 1.00 33.78 199 SER A O 1
ATOM 1588 N N . THR A 1 200 ? 12.166 -1.400 1.783 1.00 38.69 200 THR A N 1
ATOM 1589 C CA . THR A 1 200 ? 12.569 -0.312 0.884 1.00 38.69 200 THR A CA 1
ATOM 1590 C C . THR A 1 200 ? 12.168 1.044 1.478 1.00 38.69 200 THR A C 1
ATOM 1592 O O . THR A 1 200 ? 11.209 1.669 1.024 1.00 38.69 200 THR A O 1
ATOM 1595 N N . SER A 1 201 ? 12.679 1.412 2.665 1.00 31.67 201 SER A N 1
ATOM 1596 C CA . SER A 1 201 ? 13.875 2.244 2.750 1.00 31.67 201 SER A CA 1
ATOM 1597 C C . SER A 1 201 ? 14.037 2.859 4.165 1.00 31.67 201 SER A C 1
ATOM 1599 O O . SER A 1 201 ? 13.150 3.598 4.582 1.00 31.67 201 SER A O 1
ATOM 1601 N N . PRO A 1 202 ? 15.196 2.727 4.844 1.00 30.16 202 PRO A N 1
ATOM 1602 C CA . PRO A 1 202 ? 15.827 3.848 5.542 1.00 30.16 202 PRO A CA 1
ATOM 1603 C C . PRO A 1 202 ? 16.766 4.640 4.604 1.00 30.16 202 PRO A C 1
ATOM 1605 O O . PRO A 1 202 ? 17.625 5.395 5.063 1.00 30.16 202 PRO A O 1
ATOM 1608 N N . SER A 1 203 ? 16.659 4.462 3.282 1.00 36.66 203 SER A N 1
ATOM 1609 C CA . SER A 1 203 ? 17.131 5.449 2.312 1.00 36.66 203 SER A CA 1
ATOM 1610 C C . SER A 1 203 ? 16.216 6.689 2.310 1.00 36.66 203 SER A C 1
ATOM 1612 O O . SER A 1 203 ? 15.157 6.780 2.925 1.00 36.66 203 SER A O 1
ATOM 1614 N N . LYS A 1 204 ? 16.665 7.743 1.651 1.00 40.72 204 LYS A N 1
ATOM 1615 C CA . LYS A 1 204 ? 15.911 8.988 1.493 1.00 40.72 204 LYS A CA 1
ATOM 1616 C C . LYS A 1 204 ? 14.992 8.902 0.270 1.00 40.72 204 LYS A C 1
ATOM 1618 O O . LYS A 1 204 ? 15.109 9.738 -0.619 1.00 40.72 204 LYS A O 1
ATOM 1623 N N . GLU A 1 205 ? 14.201 7.838 0.140 1.00 43.25 205 GLU A N 1
ATOM 1624 C CA . GLU A 1 205 ? 13.506 7.530 -1.127 1.00 43.25 205 GLU A CA 1
ATOM 1625 C C . GLU A 1 205 ? 11.988 7.701 -1.086 1.00 43.25 205 GLU A C 1
ATOM 1627 O O . GLU A 1 205 ? 11.383 7.916 -2.134 1.00 43.25 205 GLU A O 1
ATOM 1632 N N . ALA A 1 206 ? 11.387 7.689 0.103 1.00 50.56 206 ALA A N 1
ATOM 1633 C CA . ALA A 1 206 ? 10.057 8.237 0.324 1.00 50.56 206 ALA A CA 1
ATOM 1634 C C . ALA A 1 206 ? 10.224 9.570 1.055 1.00 50.56 206 ALA A C 1
ATOM 1636 O O . ALA A 1 206 ? 10.750 9.588 2.173 1.00 50.56 206 ALA A O 1
ATOM 1637 N N . ASP A 1 207 ? 9.806 10.669 0.423 1.00 53.06 207 ASP A N 1
ATOM 1638 C CA . ASP A 1 207 ? 9.669 11.952 1.115 1.00 53.06 207 ASP A CA 1
ATOM 1639 C C . ASP A 1 207 ? 8.795 11.766 2.365 1.00 53.06 207 ASP A C 1
ATOM 1641 O O . ASP A 1 207 ? 7.915 10.896 2.395 1.00 53.06 207 ASP A O 1
ATOM 1645 N N . ASP A 1 208 ? 9.042 12.578 3.397 1.00 58.28 208 ASP A N 1
ATOM 1646 C CA . ASP A 1 208 ? 8.208 12.582 4.598 1.00 58.28 208 ASP A CA 1
ATOM 1647 C C . ASP A 1 208 ? 6.724 12.657 4.212 1.00 58.28 208 ASP A C 1
ATOM 1649 O O . ASP A 1 208 ? 6.316 13.444 3.351 1.00 58.28 208 ASP A O 1
ATOM 1653 N N . ILE A 1 209 ? 5.903 11.812 4.836 1.00 63.84 209 ILE A N 1
ATOM 1654 C CA . ILE A 1 209 ? 4.479 11.733 4.516 1.00 63.84 209 ILE A CA 1
ATOM 1655 C C . ILE A 1 209 ? 3.788 13.059 4.842 1.00 63.84 209 ILE A C 1
ATOM 1657 O O . ILE A 1 209 ? 3.728 13.498 5.991 1.00 63.84 209 ILE A O 1
ATOM 1661 N N . CYS A 1 210 ? 3.131 13.644 3.840 1.00 70.19 210 CYS A N 1
ATOM 1662 C CA . CYS A 1 210 ? 2.055 14.589 4.089 1.00 70.19 210 CYS A CA 1
ATOM 1663 C C . CYS A 1 210 ? 0.778 13.801 4.418 1.00 70.19 210 CYS A C 1
ATOM 1665 O O . CYS A 1 210 ? 0.053 13.350 3.528 1.00 70.19 210 CYS A O 1
ATOM 1667 N N . LEU A 1 211 ? 0.488 13.617 5.710 1.00 70.06 211 LEU A N 1
ATOM 1668 C CA . LEU A 1 211 ? -0.672 12.837 6.169 1.00 70.06 211 LEU A CA 1
ATOM 1669 C C . LEU A 1 211 ? -1.986 13.344 5.564 1.00 70.06 211 LEU A C 1
ATOM 1671 O O . LEU A 1 211 ? -2.887 12.564 5.249 1.00 70.06 211 LEU A O 1
ATOM 1675 N N . ASP A 1 212 ? -2.110 14.658 5.397 1.00 76.00 212 ASP A N 1
ATOM 1676 C CA . ASP A 1 212 ? -3.304 15.245 4.807 1.00 76.00 212 ASP A CA 1
ATOM 1677 C C . ASP A 1 212 ? -3.480 14.853 3.337 1.00 76.00 212 ASP A C 1
ATOM 1679 O O . ASP A 1 212 ? -4.620 14.699 2.903 1.00 76.00 212 ASP A O 1
ATOM 1683 N N . GLU A 1 213 ? -2.406 14.595 2.592 1.00 78.69 213 GLU A N 1
ATOM 1684 C CA . GLU A 1 213 ? -2.492 14.093 1.216 1.00 78.69 213 GLU A CA 1
ATOM 1685 C C . GLU A 1 213 ? -2.945 12.631 1.170 1.00 78.69 213 GLU A C 1
ATOM 1687 O O . GLU A 1 213 ? -3.864 12.312 0.412 1.00 78.69 213 GLU A O 1
ATOM 1692 N N . VAL A 1 214 ? -2.413 11.773 2.051 1.00 76.69 214 VAL A N 1
ATOM 1693 C CA . VAL A 1 214 ? -2.876 10.378 2.215 1.00 76.69 214 VAL A CA 1
ATOM 1694 C C . VAL A 1 214 ? -4.369 10.342 2.552 1.00 76.69 214 VAL A C 1
ATOM 1696 O O . VAL A 1 214 ? -5.155 9.586 1.979 1.00 76.69 214 VAL A O 1
ATOM 1699 N N . VAL A 1 215 ? -4.796 11.212 3.467 1.00 77.56 215 VAL A N 1
ATOM 1700 C CA . VAL A 1 215 ? -6.197 11.321 3.879 1.00 77.56 215 VAL A CA 1
ATOM 1701 C C . VAL A 1 215 ? -7.079 11.837 2.750 1.00 77.56 215 VAL A C 1
ATOM 1703 O O . VAL A 1 215 ? -8.179 11.319 2.550 1.00 77.56 215 VAL A O 1
ATOM 1706 N N . GLN A 1 216 ? -6.629 12.853 2.017 1.00 81.25 216 GLN A N 1
ATOM 1707 C CA . GLN A 1 216 ? -7.359 13.369 0.865 1.00 81.25 216 GLN A CA 1
ATOM 1708 C C . GLN A 1 216 ? -7.494 12.306 -0.227 1.00 81.25 216 GLN A C 1
ATOM 1710 O O . GLN A 1 216 ? -8.569 12.195 -0.818 1.00 81.25 216 GLN A O 1
ATOM 1715 N N . ALA A 1 217 ? -6.454 11.503 -0.458 1.00 80.12 217 ALA A N 1
ATOM 1716 C CA . ALA A 1 217 ? -6.489 10.385 -1.391 1.00 80.12 217 ALA A CA 1
ATOM 1717 C C . ALA A 1 217 ? -7.580 9.376 -1.022 1.00 80.12 217 ALA A C 1
ATOM 1719 O O . ALA A 1 217 ? -8.513 9.129 -1.790 1.00 80.12 217 ALA A O 1
ATOM 1720 N N . GLU A 1 218 ? -7.576 8.908 0.225 1.00 78.19 218 GLU A N 1
ATOM 1721 C CA . GLU A 1 218 ? -8.599 7.977 0.700 1.00 78.19 218 GLU A CA 1
ATOM 1722 C C . GLU A 1 218 ? -10.013 8.595 0.671 1.00 78.19 218 GLU A C 1
ATOM 1724 O O . GLU A 1 218 ? -10.997 7.932 0.331 1.00 78.19 218 GLU A O 1
ATOM 1729 N N . GLN A 1 219 ? -10.155 9.891 0.963 1.00 80.50 219 GLN A N 1
ATOM 1730 C CA . GLN A 1 219 ? -11.439 10.587 0.829 1.00 80.50 219 GLN A CA 1
ATOM 1731 C C . GLN A 1 219 ? -11.934 10.623 -0.624 1.00 80.50 219 GLN A C 1
ATOM 1733 O O . GLN A 1 219 ? -13.121 10.374 -0.860 1.00 80.50 219 GLN A O 1
ATOM 1738 N N . ARG A 1 220 ? -11.053 10.886 -1.599 1.00 83.56 220 ARG A N 1
ATOM 1739 C CA . ARG A 1 220 ? -11.384 10.848 -3.035 1.00 83.56 220 ARG A CA 1
ATOM 1740 C C . ARG A 1 220 ? -11.799 9.448 -3.473 1.00 83.56 220 ARG A C 1
ATOM 1742 O O . ARG A 1 220 ? -12.854 9.297 -4.095 1.00 83.56 220 ARG A O 1
ATOM 1749 N N . ARG A 1 221 ? -11.047 8.420 -3.076 1.00 78.19 221 ARG A N 1
ATOM 1750 C CA . ARG A 1 221 ? -11.383 7.011 -3.327 1.00 78.19 221 ARG A CA 1
ATOM 1751 C C . ARG A 1 221 ? -12.774 6.661 -2.791 1.00 78.19 221 ARG A C 1
ATOM 1753 O O . ARG A 1 221 ? -13.596 6.091 -3.511 1.00 78.19 221 ARG A O 1
ATOM 1760 N N . ARG A 1 222 ? -13.096 7.080 -1.562 1.00 77.75 222 ARG A N 1
ATOM 1761 C CA . ARG A 1 222 ? -14.434 6.897 -0.967 1.00 77.75 222 ARG A CA 1
ATOM 1762 C C . ARG A 1 222 ? -15.526 7.643 -1.721 1.00 77.75 222 ARG A C 1
ATOM 1764 O O . ARG A 1 222 ? -16.626 7.110 -1.849 1.00 77.75 222 ARG A O 1
ATOM 1771 N N . LEU A 1 223 ? -15.260 8.862 -2.197 1.00 80.56 223 LEU A N 1
ATOM 1772 C CA . LEU A 1 223 ? -16.200 9.623 -3.028 1.00 80.56 223 LEU A CA 1
ATOM 1773 C C . LEU A 1 223 ? -16.515 8.879 -4.327 1.00 80.56 223 LEU A C 1
ATOM 1775 O O . LEU A 1 223 ? -17.688 8.720 -4.668 1.00 80.56 223 LEU A O 1
ATOM 1779 N N . LYS A 1 224 ? -15.488 8.348 -4.991 1.00 79.06 224 LYS A N 1
ATOM 1780 C CA . LYS A 1 224 ? -15.649 7.538 -6.198 1.00 79.06 224 LYS A CA 1
ATOM 1781 C C . LYS A 1 224 ? -16.444 6.261 -5.932 1.00 79.06 224 LYS A C 1
ATOM 1783 O O . LYS A 1 224 ? -17.367 5.955 -6.682 1.00 79.06 224 LYS A O 1
ATOM 1788 N N . TYR A 1 225 ? -16.175 5.571 -4.821 1.00 76.88 225 TYR A N 1
ATOM 1789 C CA . TYR A 1 225 ? -16.989 4.428 -4.395 1.00 76.88 225 TYR A CA 1
ATOM 1790 C C . TYR A 1 225 ? -18.478 4.805 -4.290 1.00 76.88 225 TYR A C 1
ATOM 1792 O O . TYR A 1 225 ? -19.330 4.060 -4.772 1.00 76.88 225 TYR A O 1
ATOM 1800 N N . ARG A 1 226 ? -18.814 5.993 -3.753 1.00 73.81 226 ARG A N 1
ATOM 1801 C CA . ARG A 1 226 ? -20.215 6.471 -3.691 1.00 73.81 226 ARG A CA 1
ATOM 1802 C C . ARG A 1 226 ? -20.848 6.639 -5.057 1.00 73.81 226 ARG A C 1
ATOM 1804 O O . ARG A 1 226 ? -22.027 6.342 -5.216 1.00 73.81 226 ARG A O 1
ATOM 1811 N N . GLN A 1 227 ? -20.087 7.165 -6.007 1.00 79.69 227 GLN A N 1
ATOM 1812 C CA . GLN A 1 227 ? -20.575 7.415 -7.358 1.00 79.69 227 GLN A CA 1
ATOM 1813 C C . GLN A 1 227 ? -20.853 6.099 -8.090 1.00 79.69 227 GLN A C 1
ATOM 1815 O O . GLN A 1 227 ? -21.874 5.988 -8.759 1.00 79.69 227 GLN A O 1
ATOM 1820 N N . VAL A 1 228 ? -19.986 5.098 -7.910 1.00 73.12 228 VAL A N 1
ATOM 1821 C CA . VAL A 1 228 ? -20.107 3.786 -8.564 1.00 73.12 228 VAL A CA 1
ATOM 1822 C C . VAL A 1 22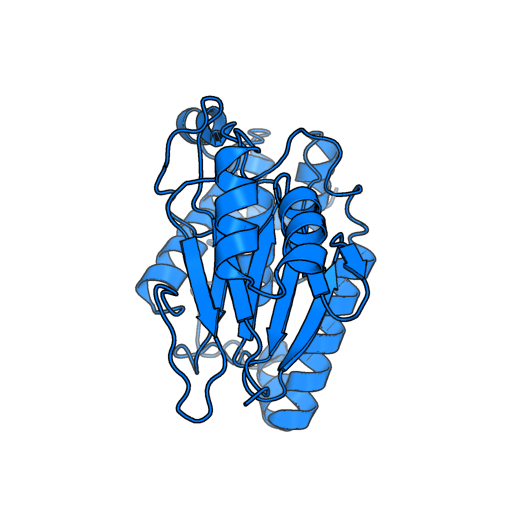8 ? -21.192 2.920 -7.912 1.00 73.12 228 VAL A C 1
ATOM 1824 O O . VAL A 1 228 ? -21.979 2.290 -8.611 1.00 73.12 228 VAL A O 1
ATOM 1827 N N . MET A 1 229 ? -21.275 2.912 -6.578 1.00 69.44 229 MET A N 1
ATOM 1828 C CA . MET A 1 229 ? -22.155 2.008 -5.819 1.00 69.44 229 MET A CA 1
ATOM 1829 C C . MET A 1 229 ? -23.460 2.660 -5.322 1.00 69.44 229 MET A C 1
ATOM 1831 O O . MET A 1 229 ? -24.319 1.980 -4.756 1.00 69.44 229 MET A O 1
ATOM 1835 N N . GLY A 1 230 ? -23.628 3.971 -5.522 1.00 64.50 230 GLY A N 1
ATOM 1836 C CA . GLY A 1 230 ? -24.779 4.766 -5.084 1.00 64.50 230 GLY A CA 1
ATOM 1837 C C . GLY A 1 230 ? -24.744 5.195 -3.604 1.00 64.50 230 GLY A C 1
ATOM 1838 O O . GLY A 1 230 ? -24.134 4.554 -2.748 1.00 64.50 230 GLY A O 1
ATOM 1839 N N . ASN A 1 231 ? -25.464 6.279 -3.266 1.00 55.91 231 ASN A N 1
ATOM 1840 C CA . ASN A 1 231 ? -25.462 6.899 -1.924 1.00 55.91 231 ASN A CA 1
ATOM 1841 C C . ASN A 1 231 ? -25.864 5.941 -0.779 1.00 55.91 231 ASN A C 1
ATOM 1843 O O . ASN A 1 231 ? -25.312 6.025 0.320 1.00 55.91 231 ASN A O 1
ATOM 1847 N N . LYS A 1 232 ? -26.756 4.972 -1.039 1.00 50.31 232 LYS A N 1
ATOM 1848 C CA . LYS A 1 232 ? -27.190 3.971 -0.042 1.00 50.31 232 LYS A CA 1
ATOM 1849 C C . LYS A 1 232 ? -26.077 3.003 0.382 1.00 50.31 232 LYS A C 1
ATOM 1851 O O . LYS A 1 232 ? -26.139 2.462 1.481 1.00 50.31 232 LYS A O 1
ATOM 1856 N N . ALA A 1 233 ? -25.055 2.789 -0.451 1.00 49.53 233 ALA A N 1
ATOM 1857 C CA . ALA A 1 233 ? -23.922 1.917 -0.128 1.00 49.53 233 ALA A CA 1
ATOM 1858 C C . ALA A 1 233 ? -22.871 2.595 0.771 1.00 49.53 233 ALA A C 1
ATOM 1860 O O . ALA A 1 233 ? -21.935 1.938 1.222 1.00 49.53 233 ALA A O 1
ATOM 1861 N N . VAL A 1 234 ? -23.013 3.901 1.025 1.00 45.03 234 VAL A N 1
ATOM 1862 C CA . VAL A 1 234 ? -22.007 4.721 1.716 1.00 45.03 234 VAL A CA 1
ATOM 1863 C C . VAL A 1 234 ? -22.539 5.285 3.020 1.00 45.03 234 VAL A C 1
ATOM 1865 O O . VAL A 1 234 ? -21.801 5.392 3.995 1.00 45.03 234 VAL A O 1
ATOM 1868 N N . GLU A 1 235 ? -23.841 5.548 3.098 1.00 39.94 235 GLU A N 1
ATOM 1869 C CA . GLU A 1 235 ? -24.507 5.754 4.385 1.00 39.94 235 GLU A CA 1
ATOM 1870 C C . GLU A 1 235 ? -24.357 4.523 5.296 1.00 39.94 235 GLU A C 1
ATOM 1872 O O . GLU A 1 235 ? -24.358 4.664 6.516 1.00 39.94 235 GLU A O 1
ATOM 1877 N N . SER A 1 236 ? -24.089 3.331 4.742 1.00 43.25 236 SER A N 1
ATOM 1878 C CA . SER A 1 236 ? -23.684 2.159 5.526 1.00 43.25 236 SER A CA 1
ATOM 1879 C C . SER A 1 236 ? -22.280 2.253 6.138 1.00 43.25 236 SER A C 1
ATOM 1881 O O . SER A 1 236 ? -22.063 1.668 7.193 1.00 43.25 236 SER A O 1
ATOM 1883 N N . PHE A 1 237 ? -21.359 3.032 5.556 1.00 37.84 237 PHE A N 1
ATOM 1884 C CA . PHE A 1 237 ? -20.033 3.309 6.137 1.00 37.84 237 PHE A CA 1
ATOM 1885 C C . PHE A 1 237 ? -20.110 4.260 7.342 1.00 37.84 237 PHE A C 1
ATOM 1887 O O . PHE A 1 237 ? -19.274 4.192 8.237 1.00 37.84 237 PHE A O 1
ATOM 1894 N N . GLY A 1 238 ? -21.116 5.144 7.368 1.00 39.00 238 GLY A N 1
ATOM 1895 C CA . GLY A 1 238 ? -21.373 6.049 8.492 1.00 39.00 238 GLY A CA 1
ATOM 1896 C C . GLY A 1 238 ? -22.320 5.475 9.551 1.00 39.00 238 GLY A C 1
ATOM 1897 O O . GLY A 1 238 ? -22.106 5.707 10.735 1.00 39.00 238 GLY A O 1
ATOM 1898 N N . ASN A 1 239 ? -23.340 4.704 9.143 1.00 36.25 239 ASN A N 1
ATOM 1899 C CA . ASN A 1 239 ? -24.465 4.314 10.006 1.00 36.25 239 ASN A CA 1
ATOM 1900 C C . ASN A 1 239 ? -24.835 2.813 10.011 1.00 36.25 239 ASN A C 1
ATOM 1902 O O . ASN A 1 239 ? -25.637 2.418 10.854 1.00 36.25 239 ASN A O 1
ATOM 1906 N N . GLN A 1 240 ? -24.278 1.941 9.157 1.00 35.53 240 GLN A N 1
ATOM 1907 C CA . GLN A 1 240 ? -24.561 0.488 9.191 1.00 35.53 240 GLN A CA 1
ATOM 1908 C C . GLN A 1 240 ? -23.329 -0.330 9.576 1.00 35.53 240 GLN A C 1
ATOM 1910 O O . GLN A 1 240 ? -22.934 -1.281 8.908 1.00 35.53 240 GLN A O 1
ATOM 1915 N N . SER A 1 241 ? -22.814 -0.026 10.761 1.00 38.03 241 SER A N 1
ATOM 1916 C CA . SER A 1 241 ? -22.008 -0.929 11.589 1.00 38.03 241 SER A CA 1
ATOM 1917 C C . SER A 1 241 ? -22.821 -2.157 12.064 1.00 38.03 241 SER A C 1
ATOM 1919 O O . SER A 1 241 ? -22.865 -2.479 13.249 1.00 38.03 241 SER A O 1
ATOM 1921 N N . ARG A 1 242 ? -23.508 -2.836 11.134 1.00 32.62 242 ARG A N 1
ATOM 1922 C CA . ARG A 1 242 ? -24.274 -4.078 11.338 1.00 32.62 242 ARG A CA 1
ATOM 1923 C C . ARG A 1 242 ? -23.941 -5.148 10.289 1.00 32.62 242 ARG A C 1
ATOM 1925 O O . ARG A 1 242 ? -24.805 -5.899 9.867 1.00 32.62 242 ARG A O 1
ATOM 1932 N N . ILE A 1 243 ? -22.675 -5.235 9.911 1.00 35.97 243 ILE A N 1
ATOM 1933 C CA . ILE A 1 243 ? -21.938 -6.502 9.930 1.00 35.97 243 ILE A CA 1
ATOM 1934 C C . ILE A 1 243 ? -20.697 -6.134 10.728 1.00 35.97 243 ILE A C 1
ATOM 1936 O O . ILE A 1 243 ? -20.034 -5.162 10.388 1.00 35.97 243 ILE A O 1
ATOM 1940 N N . THR A 1 244 ? -20.500 -6.751 11.886 1.00 37.12 244 THR A N 1
ATOM 1941 C CA . THR A 1 244 ? -19.442 -6.374 12.825 1.00 37.12 244 THR A CA 1
ATOM 1942 C C . THR A 1 244 ? -18.141 -7.026 12.348 1.00 37.12 244 THR A C 1
ATOM 1944 O O . THR A 1 244 ? -17.946 -8.200 12.664 1.00 37.12 244 THR A O 1
ATOM 1947 N N . PRO A 1 245 ? -17.193 -6.329 11.682 1.00 43.50 245 PRO A N 1
ATOM 1948 C CA . PRO A 1 245 ? -15.807 -6.632 11.994 1.00 43.50 245 PRO A CA 1
ATOM 1949 C C . PRO A 1 245 ? -15.716 -6.423 13.501 1.00 43.50 245 PRO A C 1
ATOM 1951 O O . PRO A 1 245 ? -16.264 -5.430 14.003 1.00 43.50 245 PRO A O 1
ATOM 1954 N N . LYS A 1 246 ? -15.167 -7.391 14.248 1.00 49.12 246 LYS A N 1
ATOM 1955 C CA . LYS A 1 246 ? -14.915 -7.194 15.678 1.00 49.12 246 LYS A CA 1
ATOM 1956 C C . LYS A 1 246 ? -14.191 -5.866 15.762 1.00 49.12 246 LYS A C 1
ATOM 1958 O O . LYS A 1 246 ? -13.092 -5.706 15.266 1.00 49.12 246 LYS A O 1
ATOM 1963 N N . LYS A 1 247 ? -14.897 -4.856 16.238 1.00 62.44 247 LYS A N 1
ATOM 1964 C CA . LYS A 1 247 ? -14.332 -3.554 16.512 1.00 62.44 247 LYS A CA 1
ATOM 1965 C C . LYS A 1 247 ? -13.111 -3.830 17.399 1.00 62.44 247 LYS A C 1
ATOM 1967 O O . LYS A 1 247 ? -13.260 -4.688 18.272 1.00 62.44 247 LYS A O 1
ATOM 1972 N N . LEU A 1 248 ? -11.977 -3.139 17.168 1.00 62.00 248 LEU A N 1
ATOM 1973 C CA . LEU A 1 248 ? -10.761 -3.233 18.004 1.00 62.00 248 LEU 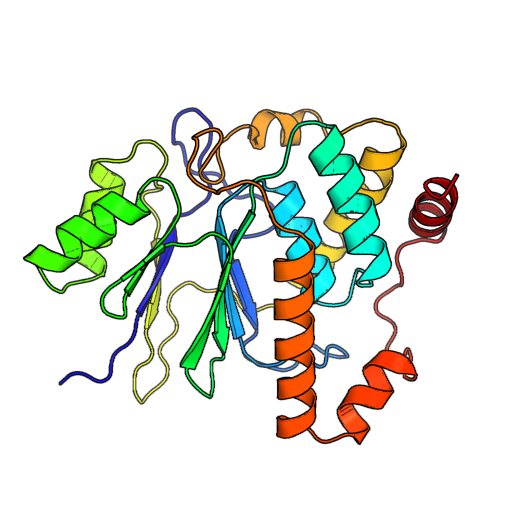A CA 1
ATOM 1974 C C . LEU A 1 248 ? -11.155 -3.528 19.448 1.00 62.00 248 LEU A C 1
ATOM 1976 O O . LEU A 1 248 ? -12.110 -2.890 19.913 1.00 62.00 248 LEU A O 1
ATOM 1980 N N . SER A 1 249 ? -10.491 -4.460 20.141 1.00 69.50 249 SER A N 1
ATOM 1981 C CA . SER A 1 249 ? -10.924 -4.816 21.497 1.00 69.50 249 SER A CA 1
ATOM 1982 C C . SER A 1 249 ? -11.125 -3.574 22.361 1.00 69.50 249 SER A C 1
ATOM 1984 O O . SER A 1 249 ? -10.503 -2.529 22.152 1.00 69.50 249 SER A O 1
ATOM 1986 N N . GLU A 1 250 ? -11.997 -3.668 23.364 1.00 70.88 250 GLU A N 1
ATOM 1987 C CA . GLU A 1 250 ? -12.194 -2.570 24.316 1.00 70.88 250 GLU A CA 1
ATOM 1988 C C . GLU A 1 250 ? -10.865 -2.079 24.894 1.00 70.88 250 GLU A C 1
ATOM 1990 O O . GLU A 1 250 ? -10.697 -0.877 25.075 1.00 70.88 250 GLU A O 1
ATOM 1995 N N . LYS A 1 251 ? -9.893 -2.984 25.061 1.00 69.94 251 LYS A N 1
ATOM 1996 C CA . LYS A 1 251 ? -8.522 -2.657 25.447 1.00 69.94 251 LYS A CA 1
ATOM 1997 C C . LYS A 1 251 ? -7.836 -1.750 24.420 1.00 69.94 251 LYS A C 1
ATOM 1999 O O . LYS A 1 251 ? -7.366 -0.688 24.808 1.00 69.94 251 LYS A O 1
ATOM 2004 N N . ALA A 1 252 ? -7.826 -2.113 23.135 1.00 68.69 252 ALA A N 1
ATOM 2005 C CA . ALA A 1 252 ? -7.249 -1.299 22.058 1.00 68.69 252 ALA A CA 1
ATOM 2006 C C . ALA A 1 252 ? -7.994 0.040 21.838 1.00 68.69 252 ALA A C 1
ATOM 2008 O O . ALA A 1 252 ? -7.388 1.057 21.509 1.00 68.69 252 ALA A O 1
ATOM 2009 N N . ARG A 1 253 ? -9.306 0.091 22.093 1.00 69.38 253 ARG A N 1
ATOM 2010 C CA . ARG A 1 253 ? -10.110 1.328 22.019 1.00 69.38 253 ARG A CA 1
ATOM 2011 C C . ARG A 1 253 ? -9.864 2.280 23.176 1.00 69.38 253 ARG A C 1
ATOM 2013 O O . ARG A 1 253 ? -9.721 3.483 22.968 1.00 69.38 253 ARG A O 1
ATOM 2020 N N . GLN A 1 254 ? -9.866 1.751 24.399 1.00 68.62 254 GLN A N 1
ATOM 2021 C CA . GLN A 1 254 ? -9.536 2.518 25.598 1.00 68.62 254 GLN A CA 1
ATOM 2022 C C . GLN A 1 254 ? -8.139 3.092 25.456 1.00 68.62 254 GLN A C 1
ATOM 2024 O O . GLN A 1 254 ? -7.962 4.290 25.674 1.00 68.62 254 GLN A O 1
ATOM 2029 N N . ALA A 1 255 ? -7.218 2.265 24.966 1.00 65.88 255 ALA A N 1
ATOM 2030 C CA . ALA A 1 255 ? -5.926 2.698 24.499 1.00 65.88 255 ALA A CA 1
ATOM 2031 C C . ALA A 1 255 ? -6.055 3.954 23.605 1.00 65.88 255 ALA A C 1
ATOM 2033 O O . ALA A 1 255 ? -5.630 5.051 23.979 1.00 65.88 255 ALA A O 1
ATOM 2034 N N . LEU A 1 256 ? -6.696 3.866 22.438 1.00 68.56 256 LEU A N 1
ATOM 2035 C CA . LEU A 1 256 ? -6.806 4.985 21.476 1.00 68.56 256 LEU A CA 1
ATOM 2036 C C . LEU A 1 256 ? -7.500 6.256 22.012 1.00 68.56 256 LEU A C 1
ATOM 2038 O O . LEU A 1 256 ? -7.333 7.354 21.464 1.00 68.56 256 LEU A O 1
ATOM 2042 N N . SER A 1 257 ? -8.306 6.124 23.068 1.00 65.88 257 SER A N 1
ATOM 2043 C CA . SER A 1 257 ? -8.983 7.247 23.723 1.00 65.88 257 SER A CA 1
ATOM 2044 C C . SER A 1 257 ? -8.091 8.021 24.702 1.00 65.88 257 SER A C 1
ATOM 2046 O O . SER A 1 257 ? -8.326 9.209 24.921 1.00 65.88 257 SER A O 1
ATOM 2048 N N . GLN A 1 258 ? -7.057 7.383 25.263 1.00 62.69 258 GLN A N 1
ATOM 2049 C CA . GLN A 1 258 ? -6.183 7.974 26.285 1.00 62.69 258 GLN A CA 1
ATOM 2050 C C . GLN A 1 258 ? -5.045 8.820 25.700 1.00 62.69 258 GLN A C 1
ATOM 2052 O O . GLN A 1 258 ? -4.550 9.720 26.368 1.00 62.69 258 GLN A O 1
ATOM 2057 N N . THR A 1 259 ? -4.702 8.619 24.428 1.00 53.69 259 THR A N 1
ATOM 2058 C CA . THR A 1 259 ? -3.680 9.382 23.685 1.00 53.69 259 THR A CA 1
ATOM 2059 C C . THR A 1 259 ? -4.142 10.778 23.233 1.00 53.69 259 THR A C 1
ATOM 2061 O O . THR A 1 259 ? -3.446 11.446 22.476 1.00 53.69 259 THR A O 1
ATOM 2064 N N . ALA A 1 260 ? -5.326 11.227 23.671 1.00 44.59 260 ALA A N 1
ATOM 2065 C CA . ALA A 1 260 ? -5.941 12.510 23.308 1.00 44.59 260 ALA A CA 1
ATOM 2066 C C . ALA A 1 260 ? -5.780 13.618 24.374 1.00 44.59 260 ALA A C 1
ATOM 2068 O O . ALA A 1 260 ? -6.560 14.571 24.371 1.00 44.59 260 ALA A O 1
ATOM 2069 N N . LYS A 1 261 ? -4.817 13.489 25.293 1.00 34.94 261 LYS A N 1
ATOM 2070 C CA . LYS A 1 261 ? -4.488 14.516 26.291 1.00 34.94 261 LYS A CA 1
ATOM 2071 C C . LYS A 1 261 ? -3.071 15.030 26.116 1.00 34.94 261 LYS A C 1
ATOM 2073 O O . LYS A 1 261 ? -2.186 14.194 25.841 1.00 34.94 261 LYS A O 1
#

pLDDT: mean 71.11, std 15.65, range [30.16, 90.25]

Secondary structure (DSSP, 8-state):
----EEEEEEPEE-TTS-EE--SS-SEEEE-S-BTTB----EEEEEEE-HHHHHHHHHHHTTSS-HHHHHHHHHHHHHTT---EEEEEEETTT--EEEES-EEETTEEE-STTHHHHHHHHHHH--HHHHHHHHHHH-TTS-S-EEEEEE-TT--EESPPB--HHHHHHHHHHHHHHHHHHHHT-SSS-TTTTTTTS-SS-SSS-SPPP-HHHHHHHHHHHHHHHHHHH-GGGTHHHHH---S----S-HHHHHHHHHTT-

Sequence (261 aa):
MDNVSAGCDSQWSDVEGKPIEPPINKYLFIDGFVDGLKVLPSLTLYSGDYEQIVLHQAMVTGILTLSEYKKLELIYARAGHSHLSFVSALLDSWELEHQNIFSRQGVVFGGSGGKLAYDHYLSCYDVSMAIGFAIDNDPYSGHEINWFARYPDRKYLNFVSLDDRVYGELYDHTEKLCLALQSGEIHMSQDYSKYRGSSTSPSKEADDICLDEVVQAEQRRRLKYRQVMGNKAVESFGNQSRITPKKLSEKARQALSQTAK

Foldseek 3Di:
DDPKDKDKDFAFAFPQLHGDDDLATQKAAACDDAVPFLAFGKIKGKFFDPVLSLLLVCCRRVLDPLLLSVLLQVLLVVVVGFFMWMWMARLPPRDIDIALWDDDPNDTAFFPLGVQLVVVCVVPVDSVVSLVRSVVVPSLGHPDMFMFMDDPVGDGGPDDHDYPSSVVSSNVSNLLCLLCSQVVNNDSDVVVVSVVRGSGDVPCTRPGDPSVSSVVRSVVSLVVSCVVVHPVSNVCVVPVCPVPPPRRPPSSVVSSVVSPD

Radius of gyration: 18.28 Å; chains: 1; bounding box: 49×30×56 Å